Protein AF-A0A7Y4RCG3-F1 (afdb_monomer)

Solvent-accessible surface area (backbone atoms only — not comparable to full-atom values): 18606 Å² total; per-residue (Å²): 137,62,82,41,81,40,54,43,87,63,49,35,71,48,95,76,59,86,77,82,74,53,67,75,55,42,52,21,50,42,40,37,37,72,76,67,42,84,80,72,55,33,32,24,30,60,90,71,28,32,37,40,41,50,58,58,56,54,51,40,40,53,77,69,65,49,67,58,44,49,28,33,67,39,93,53,56,74,66,54,41,51,53,48,30,51,48,59,54,49,57,60,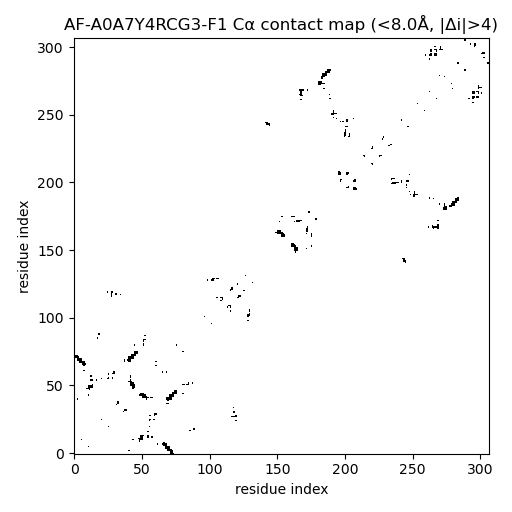68,73,56,78,83,56,61,69,63,48,27,54,51,54,52,52,41,49,76,72,69,48,67,55,57,40,76,57,43,49,76,70,55,46,50,67,50,56,66,55,73,76,80,74,72,71,85,74,74,78,67,58,86,64,74,88,76,48,82,74,45,72,49,76,61,87,95,42,73,48,63,40,62,50,72,52,36,68,71,44,47,51,64,62,44,70,85,57,87,34,68,66,47,78,48,55,70,69,80,51,70,72,63,72,53,86,48,42,44,34,42,64,70,64,64,40,90,68,61,86,80,67,60,55,99,80,73,73,54,96,49,81,64,31,59,50,36,74,74,71,44,86,66,64,61,86,60,95,70,76,53,51,87,58,51,84,57,82,51,53,71,60,51,74,68,58,47,50,54,47,46,39,29,35,38,32,43,49,45,69,54,45,44,90,94,53,54,73,48,79,44,70,59,79,85,55,60,79,71,43,61,66,33,30,52,75,25,71,43,84,84,85,80,88,131

pLDDT: mean 84.54, std 15.68, range [37.09, 98.31]

Secondary structure (DSSP, 8-state):
--EEEEEGGG-B--TT-SS---HHHHHHHHHHHHHH---SPEEEETTT-BEEE-HHHHHHHHHTT-SEEEEEEE---HHHHHHHHHHHHHHHHT----HHHHHHHHHHHHHTT--GGGGT--HHHHHHHTTPPP------PPPPSS-S--TT-EEEETTEEEE-S-TT-HHHHHHHHTTPPEEEEEE---S---PPP-SHHHHHTT-SSS-GGG--TT---SSHHHHHHHHH-SPPPS-SSPPGGGSPPGGGG--HHHHHHHHHHHHHHHHHHEEEEEEEEE---GGGGGGHHHHHHHTT-------

Mean predicted aligned error: 16.4 Å

Structure (mmCIF, N/CA/C/O backbone):
data_AF-A0A7Y4RCG3-F1
#
_entry.id   AF-A0A7Y4RCG3-F1
#
loop_
_atom_site.group_PDB
_atom_site.id
_atom_site.type_symbol
_atom_site.label_atom_id
_atom_site.label_alt_id
_atom_site.label_comp_id
_atom_site.label_asym_id
_atom_site.label_entity_id
_atom_site.label_seq_id
_atom_site.pdbx_PDB_ins_code
_atom_site.Cartn_x
_atom_site.Cartn_y
_atom_site.Cartn_z
_atom_site.occupancy
_atom_site.B_iso_or_equiv
_atom_site.auth_seq_id
_atom_site.auth_comp_id
_atom_site.auth_asym_id
_atom_site.auth_atom_id
_atom_site.pdbx_PDB_model_num
ATOM 1 N N . MET A 1 1 ? -29.171 -8.408 29.610 1.00 76.38 1 MET A N 1
ATOM 2 C CA . MET A 1 1 ? -28.439 -7.152 29.351 1.00 76.38 1 MET A CA 1
ATOM 3 C C . MET A 1 1 ? -28.989 -6.593 28.057 1.00 76.38 1 MET A C 1
ATOM 5 O O . MET A 1 1 ? -29.094 -7.365 27.114 1.00 76.38 1 MET A O 1
ATOM 9 N N . ASN A 1 2 ? -29.393 -5.324 28.036 1.00 90.19 2 ASN A N 1
ATOM 10 C CA . ASN A 1 2 ? -29.944 -4.688 26.839 1.00 90.19 2 ASN A CA 1
ATOM 11 C C . ASN A 1 2 ? -28.960 -3.623 26.361 1.00 90.19 2 ASN A C 1
ATOM 13 O O . ASN A 1 2 ? -28.396 -2.908 27.190 1.00 90.19 2 ASN A O 1
ATOM 17 N N . VAL A 1 3 ? -28.770 -3.535 25.048 1.00 96.56 3 VAL A N 1
ATOM 18 C CA . VAL A 1 3 ? -28.032 -2.431 24.435 1.00 96.56 3 VAL A CA 1
ATOM 19 C C . VAL A 1 3 ? -28.932 -1.201 24.437 1.00 96.56 3 VAL A C 1
ATOM 21 O O . VAL A 1 3 ? -30.113 -1.301 24.098 1.00 96.56 3 VAL A O 1
ATOM 24 N N . ARG A 1 4 ? -28.386 -0.052 24.832 1.00 95.62 4 ARG A N 1
ATOM 25 C CA . ARG A 1 4 ? -29.042 1.247 24.676 1.00 95.62 4 ARG A CA 1
ATOM 26 C C . ARG A 1 4 ? -28.067 2.260 24.102 1.00 95.62 4 ARG A C 1
ATOM 28 O O . ARG A 1 4 ? -26.881 2.210 24.412 1.00 95.62 4 ARG A O 1
ATOM 35 N N . THR A 1 5 ? -28.592 3.225 23.369 1.00 97.31 5 THR A N 1
ATOM 36 C CA . THR A 1 5 ? -27.838 4.408 22.960 1.00 97.31 5 THR A CA 1
ATOM 37 C C . THR A 1 5 ? -27.754 5.391 24.137 1.00 97.31 5 THR A C 1
ATOM 39 O O . THR A 1 5 ? -28.715 5.571 24.895 1.00 97.31 5 THR A O 1
ATOM 42 N N . ALA A 1 6 ? -26.580 5.978 24.346 1.00 96.75 6 ALA A N 1
ATOM 43 C CA . ALA A 1 6 ? -26.280 6.936 25.405 1.00 96.75 6 ALA A CA 1
ATOM 44 C C . ALA A 1 6 ? -25.570 8.161 24.825 1.00 96.75 6 ALA A C 1
ATOM 46 O O . ALA A 1 6 ? -24.853 8.049 23.832 1.00 96.75 6 ALA A O 1
ATOM 47 N N . LYS A 1 7 ? -25.714 9.323 25.473 1.00 97.81 7 LYS A N 1
ATOM 48 C CA . LYS A 1 7 ? -24.896 10.490 25.126 1.00 97.81 7 LYS A CA 1
ATOM 49 C C . LYS A 1 7 ? -23.453 10.214 25.515 1.00 97.81 7 LYS A C 1
ATOM 51 O O . LYS A 1 7 ? -23.186 9.789 26.638 1.00 97.81 7 LYS A O 1
ATOM 56 N N . ILE A 1 8 ? -22.513 10.503 24.623 1.00 96.56 8 ILE A N 1
ATOM 57 C CA . ILE A 1 8 ? -21.098 10.184 24.854 1.00 96.56 8 ILE A CA 1
ATOM 58 C C . ILE A 1 8 ? -20.504 10.930 26.066 1.00 96.56 8 ILE A C 1
ATOM 60 O O . ILE A 1 8 ? -19.546 10.461 26.687 1.00 96.56 8 ILE A O 1
ATOM 64 N N . ASP A 1 9 ? -21.081 12.084 26.411 1.00 95.88 9 ASP A N 1
ATOM 65 C CA . ASP A 1 9 ? -20.674 12.924 27.542 1.00 95.88 9 ASP A CA 1
ATOM 66 C C . ASP A 1 9 ? -21.039 12.307 28.900 1.00 95.88 9 ASP A C 1
ATOM 68 O O . ASP A 1 9 ? -20.402 12.609 29.908 1.00 95.88 9 ASP A O 1
ATOM 72 N N . GLU A 1 10 ? -22.023 11.403 28.930 1.00 95.81 10 GLU A N 1
ATOM 73 C CA . GLU A 1 10 ? -22.427 10.652 30.127 1.00 95.81 10 GLU A CA 1
ATOM 74 C C . GLU A 1 10 ? -21.506 9.451 30.394 1.00 95.81 10 GLU A C 1
ATOM 76 O O . GLU A 1 10 ? -21.578 8.831 31.454 1.00 95.81 10 GLU A O 1
ATOM 81 N N . ILE A 1 11 ? -20.644 9.100 29.434 1.00 97.69 11 ILE A N 1
ATOM 82 C CA . ILE A 1 11 ? -19.777 7.925 29.508 1.00 97.69 11 ILE A CA 1
ATOM 83 C C . ILE A 1 11 ? -18.361 8.359 29.868 1.00 97.69 11 ILE A C 1
ATOM 85 O O . ILE A 1 11 ? -17.782 9.241 29.241 1.00 97.69 11 ILE A O 1
ATOM 89 N N . HIS A 1 12 ? -17.746 7.743 30.869 1.00 95.38 12 HIS A N 1
ATOM 90 C CA . HIS A 1 12 ? -16.441 8.170 31.373 1.00 95.38 12 HIS A CA 1
ATOM 91 C C . HIS A 1 12 ? -15.391 7.082 31.164 1.00 95.38 12 HIS A C 1
ATOM 93 O O . HIS A 1 12 ? -15.610 5.924 31.505 1.00 95.38 12 HIS A O 1
ATOM 99 N N . ALA A 1 13 ? -14.230 7.443 30.615 1.00 92.69 13 ALA A N 1
ATOM 100 C CA . ALA A 1 13 ? -13.106 6.512 30.538 1.00 92.69 13 ALA A CA 1
ATOM 101 C C . ALA A 1 13 ? -12.674 6.100 31.956 1.00 92.69 13 ALA A C 1
ATOM 103 O O . ALA A 1 13 ? -12.764 6.908 32.884 1.00 92.69 13 ALA A O 1
ATOM 104 N N . ASP A 1 14 ? -12.184 4.871 32.136 1.00 88.62 14 ASP A N 1
ATOM 105 C CA . ASP A 1 14 ? -11.561 4.504 33.411 1.00 88.62 14 ASP A CA 1
ATOM 106 C C . ASP A 1 14 ? -10.222 5.258 33.538 1.00 88.62 14 ASP A C 1
ATOM 108 O O . ASP A 1 14 ? -9.294 4.970 32.774 1.00 88.62 14 ASP A O 1
ATOM 112 N N . PRO A 1 15 ? -10.069 6.190 34.507 1.00 85.44 15 PRO A N 1
ATOM 113 C CA . PRO A 1 15 ? -8.851 6.998 34.664 1.00 85.44 15 PRO A CA 1
ATOM 114 C C . PRO A 1 15 ? -7.608 6.164 34.995 1.00 85.44 15 PRO A C 1
ATOM 116 O O . PRO A 1 15 ? -6.487 6.663 35.015 1.00 85.44 15 PRO A O 1
ATOM 119 N N . THR A 1 16 ? -7.805 4.889 35.297 1.00 85.88 16 THR A N 1
ATOM 120 C CA . THR A 1 16 ? -6.773 3.958 35.735 1.00 85.88 16 THR A CA 1
ATOM 121 C C . THR A 1 16 ? -6.892 2.628 34.983 1.00 85.88 16 THR A C 1
ATOM 123 O O . THR A 1 16 ? -6.502 1.580 35.500 1.00 85.88 16 THR A O 1
ATOM 126 N N . ASN A 1 17 ? -7.424 2.680 33.754 1.00 87.44 17 ASN A N 1
ATOM 127 C CA . ASN A 1 17 ? -7.458 1.560 32.823 1.00 87.44 17 ASN A CA 1
ATOM 128 C C . ASN A 1 17 ? -6.052 0.956 32.673 1.00 87.44 17 ASN A C 1
ATOM 130 O O . ASN A 1 17 ? -5.097 1.646 32.310 1.00 87.44 17 ASN A O 1
ATOM 134 N N . ALA A 1 18 ? -5.929 -0.342 32.944 1.00 86.31 18 ALA A N 1
ATOM 135 C CA . ALA A 1 18 ? -4.649 -1.038 32.858 1.00 86.31 18 ALA A CA 1
ATOM 136 C C . ALA A 1 18 ? -4.175 -1.210 31.403 1.00 86.31 18 ALA A C 1
ATOM 138 O O . ALA A 1 18 ? -2.970 -1.256 31.152 1.00 86.31 18 ALA A O 1
ATOM 139 N N . ARG A 1 19 ? -5.106 -1.283 30.439 1.00 90.25 19 ARG A N 1
ATOM 140 C CA . ARG A 1 19 ? -4.790 -1.478 29.019 1.00 90.25 19 ARG A CA 1
ATOM 141 C C . ARG A 1 19 ? -4.562 -0.139 28.327 1.00 90.25 19 ARG A C 1
ATOM 143 O O . ARG A 1 19 ? -5.448 0.708 28.288 1.00 90.25 19 ARG A O 1
ATOM 150 N N . ARG A 1 20 ? -3.372 0.045 27.759 1.00 90.38 20 ARG A N 1
ATOM 151 C CA . ARG A 1 20 ? -3.032 1.232 26.963 1.00 90.38 20 ARG A CA 1
ATOM 152 C C . ARG A 1 20 ? -3.373 0.997 25.495 1.00 90.38 20 ARG A C 1
ATOM 154 O O . ARG A 1 20 ? -3.133 -0.091 24.978 1.00 90.38 20 ARG A O 1
ATOM 161 N N . HIS A 1 21 ? -3.881 2.030 24.836 1.00 90.12 21 HIS A N 1
ATOM 162 C CA . HIS A 1 21 ? -4.228 2.014 23.419 1.00 90.12 21 HIS A CA 1
ATOM 163 C C . HIS A 1 21 ? -3.277 2.961 22.679 1.00 90.12 21 HIS A C 1
ATOM 165 O O . HIS A 1 21 ? -3.383 4.175 22.806 1.00 90.12 21 HIS A O 1
ATOM 171 N N . GLY A 1 22 ? -2.274 2.404 21.994 1.00 91.75 22 GLY A N 1
ATOM 172 C CA . GLY A 1 22 ? -1.357 3.188 21.156 1.00 91.75 22 GLY A CA 1
ATOM 173 C C . GLY A 1 22 ? -1.978 3.539 19.801 1.00 91.75 22 GLY A C 1
ATOM 174 O O . GLY A 1 22 ? -2.999 2.962 19.430 1.00 91.75 22 GLY A O 1
ATOM 175 N N . GLU A 1 23 ? -1.327 4.420 19.037 1.00 91.44 23 GLU A N 1
ATOM 176 C CA . GLU A 1 23 ? -1.858 4.924 17.755 1.00 91.44 23 GLU A CA 1
ATOM 177 C C . GLU A 1 23 ? -2.215 3.797 16.769 1.00 91.44 23 GLU A C 1
ATOM 179 O O . GLU A 1 23 ? -3.347 3.767 16.306 1.00 91.44 23 GLU A O 1
ATOM 184 N N . LYS A 1 24 ? -1.359 2.773 16.573 1.00 88.94 24 LYS A N 1
ATOM 185 C CA . LYS A 1 24 ? -1.689 1.610 15.706 1.00 88.94 24 LYS A CA 1
ATOM 186 C C . LYS A 1 24 ? -3.029 0.960 16.085 1.00 88.94 24 LYS A C 1
ATOM 188 O O . LYS A 1 24 ? -3.803 0.569 15.216 1.00 88.94 24 LYS A O 1
ATOM 193 N N . ASN A 1 25 ? -3.313 0.831 17.384 1.00 91.94 25 ASN A N 1
ATOM 194 C CA . ASN A 1 25 ? -4.564 0.234 17.845 1.00 91.94 25 ASN A CA 1
ATOM 195 C C . ASN A 1 25 ? -5.761 1.173 17.644 1.00 91.94 25 ASN A C 1
ATOM 197 O O . ASN A 1 25 ? -6.814 0.712 17.213 1.00 91.94 25 ASN A O 1
ATOM 201 N N . LEU A 1 26 ? -5.608 2.463 17.944 1.00 94.25 26 LEU A N 1
ATOM 202 C CA . LEU A 1 26 ? -6.674 3.450 17.762 1.00 94.25 26 LEU A CA 1
ATOM 203 C C . LEU A 1 26 ? -7.019 3.643 16.280 1.00 94.25 26 LEU A C 1
ATOM 205 O O . LEU A 1 26 ? -8.200 3.693 15.945 1.00 94.25 26 LEU A O 1
ATOM 209 N N . ASP A 1 27 ? -6.021 3.647 15.397 1.00 92.25 27 ASP A N 1
ATOM 210 C CA . ASP A 1 27 ? -6.210 3.725 13.947 1.00 92.25 27 ASP A CA 1
ATOM 211 C C . ASP A 1 27 ? -6.979 2.514 13.409 1.00 92.25 27 ASP A C 1
ATOM 213 O O . ASP A 1 27 ? -7.923 2.671 12.634 1.00 92.25 27 ASP A O 1
ATOM 217 N N . ALA A 1 28 ? -6.634 1.301 13.855 1.00 91.19 28 ALA A N 1
ATOM 218 C CA . ALA A 1 28 ? -7.363 0.090 13.476 1.00 91.19 28 ALA A CA 1
ATOM 219 C C . ALA A 1 28 ? -8.832 0.138 13.938 1.00 91.19 28 ALA A C 1
ATOM 221 O O . ALA A 1 28 ? -9.742 -0.166 13.165 1.00 91.19 28 ALA A O 1
ATOM 222 N N . ILE A 1 29 ? -9.081 0.586 15.176 1.00 93.94 29 ILE A N 1
ATOM 223 C CA . ILE A 1 29 ? -10.442 0.768 15.702 1.00 93.94 29 ILE A CA 1
ATOM 224 C C . ILE A 1 29 ? -11.203 1.820 14.879 1.00 93.94 29 ILE A C 1
ATOM 226 O O . ILE A 1 29 ? -12.369 1.603 14.553 1.00 93.94 29 ILE A O 1
ATOM 230 N N . ALA A 1 30 ? -10.564 2.936 14.519 1.00 94.12 30 ALA A N 1
ATOM 231 C CA . ALA A 1 30 ? -11.170 3.998 13.716 1.00 94.12 30 ALA A CA 1
ATOM 232 C C . ALA A 1 30 ? -11.580 3.515 12.327 1.00 94.12 30 ALA A C 1
ATOM 234 O O . ALA A 1 30 ? -12.721 3.741 11.925 1.00 94.12 30 ALA A O 1
ATOM 235 N N . LYS A 1 31 ? -10.700 2.786 11.633 1.00 91.81 31 LYS A N 1
ATOM 236 C CA . LYS A 1 31 ? -11.023 2.187 10.332 1.00 91.81 31 LYS A CA 1
ATOM 237 C C . LYS A 1 31 ? -12.186 1.200 10.442 1.00 91.81 31 LYS A C 1
ATOM 239 O O . LYS A 1 31 ? -13.136 1.295 9.671 1.00 91.81 31 LYS A O 1
ATOM 244 N N . SER A 1 32 ? -12.167 0.312 11.438 1.00 91.88 32 SER A N 1
ATOM 245 C CA . SER A 1 32 ? -13.269 -0.632 11.659 1.00 91.88 32 SER A CA 1
ATOM 246 C C . SER A 1 32 ? -14.597 0.082 11.934 1.00 91.88 32 SER A C 1
ATOM 248 O O . SER A 1 32 ? -15.620 -0.314 11.377 1.00 91.88 32 SER A O 1
ATOM 250 N N . LEU A 1 33 ? -14.605 1.127 12.769 1.00 92.81 33 LEU A N 1
ATOM 251 C CA . LEU A 1 33 ? -15.809 1.916 13.056 1.00 92.81 33 LEU A CA 1
ATOM 252 C C . LEU A 1 33 ? -16.310 2.670 11.820 1.00 92.81 33 LEU A C 1
ATOM 254 O O . LEU A 1 33 ? -17.517 2.786 11.631 1.00 92.81 33 LEU A O 1
ATOM 258 N N . GLN A 1 34 ? -15.411 3.163 10.969 1.00 91.56 34 GLN A N 1
ATOM 259 C CA . GLN A 1 34 ? -15.778 3.842 9.729 1.00 91.56 34 GLN A CA 1
ATOM 260 C C . GLN A 1 34 ? -16.475 2.898 8.739 1.00 91.56 34 GLN A C 1
ATOM 262 O O . GLN A 1 34 ? -17.417 3.313 8.068 1.00 91.56 34 GLN A O 1
ATOM 267 N N . VAL A 1 35 ? -16.021 1.645 8.646 1.00 89.62 35 VAL A N 1
ATOM 268 C CA . VAL A 1 35 ? -16.570 0.662 7.700 1.00 89.62 35 VAL A CA 1
ATOM 269 C C . VAL A 1 35 ? -17.864 0.034 8.222 1.00 89.62 35 VAL A C 1
ATOM 271 O O . VAL A 1 35 ? -18.835 -0.078 7.477 1.00 89.62 35 VAL A O 1
ATOM 274 N N . TYR A 1 36 ? -17.893 -0.370 9.493 1.00 91.25 36 TYR A N 1
ATOM 275 C CA . TYR A 1 36 ? -18.969 -1.209 10.035 1.00 91.25 36 TYR A CA 1
ATOM 276 C C . TYR A 1 36 ? -19.869 -0.497 11.050 1.00 91.25 36 TYR A C 1
ATOM 278 O O . TYR A 1 36 ? -20.863 -1.067 11.500 1.00 91.25 36 TYR A O 1
ATOM 286 N N . GLY A 1 37 ? -19.540 0.739 11.429 1.00 93.12 37 GLY A N 1
ATOM 287 C CA . GLY A 1 37 ? -20.170 1.407 12.561 1.00 93.12 37 GLY A CA 1
ATOM 288 C C . GLY A 1 37 ? -19.806 0.754 13.897 1.00 93.12 37 GLY A C 1
ATOM 289 O O . GLY A 1 37 ? -18.927 -0.107 13.997 1.00 93.12 37 GLY A O 1
ATOM 290 N N . GLN A 1 38 ? -20.492 1.170 14.961 1.00 95.69 38 GLN A N 1
ATOM 291 C CA . GLN A 1 38 ? -20.317 0.581 16.284 1.00 95.69 38 GLN A CA 1
ATOM 292 C C . GLN A 1 38 ? -21.094 -0.741 16.396 1.00 95.69 38 GLN A C 1
ATOM 294 O O . GLN A 1 38 ? -22.256 -0.755 16.780 1.00 95.69 38 GLN A O 1
ATOM 299 N N . VAL A 1 39 ? -20.440 -1.866 16.096 1.00 94.88 39 VAL A N 1
ATOM 300 C CA . VAL A 1 39 ? -21.058 -3.203 16.226 1.00 94.88 39 VAL A CA 1
ATOM 301 C C . VAL A 1 39 ? -21.037 -3.707 17.673 1.00 94.88 39 VAL A C 1
ATOM 303 O O . VAL A 1 39 ? -21.994 -4.320 18.142 1.00 94.88 39 VAL A O 1
ATOM 306 N N . GLU A 1 40 ? -19.957 -3.432 18.408 1.00 95.00 40 GLU A N 1
ATOM 307 C CA . GLU A 1 40 ? -19.860 -3.781 19.825 1.00 95.00 40 GLU A CA 1
ATOM 308 C C . GLU A 1 40 ? -20.223 -2.583 20.724 1.00 95.00 40 GLU A C 1
ATOM 310 O O . GLU A 1 40 ? -19.601 -1.513 20.613 1.00 95.00 40 GLU A O 1
ATOM 315 N N . PRO A 1 41 ? -21.149 -2.743 21.688 1.00 97.19 41 PRO A N 1
ATOM 316 C CA . PRO A 1 41 ? -21.450 -1.708 22.671 1.00 97.19 41 PRO A CA 1
ATOM 317 C C . PRO A 1 41 ? -20.312 -1.558 23.691 1.00 97.19 41 PRO A C 1
ATOM 319 O O . PR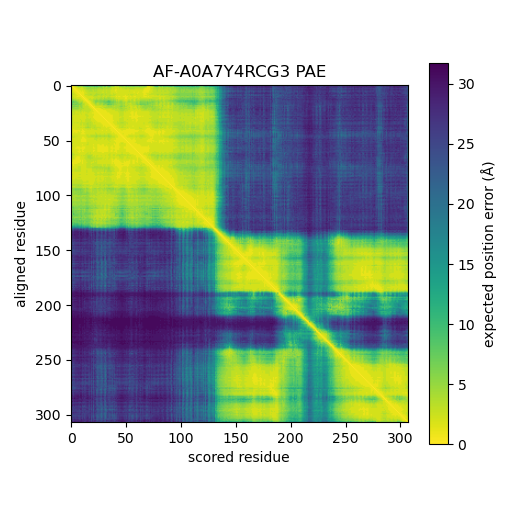O A 1 41 ? -19.541 -2.493 23.942 1.00 97.19 41 PRO A O 1
ATOM 322 N N . LEU A 1 42 ? -20.176 -0.375 24.287 1.00 98.00 42 LEU A N 1
ATOM 323 C CA . LEU A 1 42 ? -19.293 -0.173 25.438 1.00 98.00 42 LEU A CA 1
ATOM 324 C C . LEU A 1 42 ? -19.901 -0.863 26.662 1.00 98.00 42 LEU A C 1
ATOM 326 O O . LEU A 1 42 ? -21.103 -0.766 26.895 1.00 98.00 42 LEU A O 1
ATOM 330 N N . VAL A 1 43 ? -19.086 -1.528 27.476 1.00 97.75 43 VAL A N 1
ATOM 331 C CA . VAL A 1 43 ? -19.552 -2.077 28.758 1.00 97.75 43 VAL A CA 1
ATOM 332 C C . VAL A 1 43 ? -19.300 -1.026 29.823 1.00 97.75 43 VAL A C 1
ATOM 334 O O . VAL A 1 43 ? -18.147 -0.651 30.034 1.00 97.75 43 VAL A O 1
ATOM 337 N N . VAL A 1 44 ? -20.349 -0.547 30.489 1.00 97.75 44 VAL A N 1
ATOM 338 C CA . VAL A 1 44 ? -20.257 0.566 31.444 1.00 97.75 44 VAL A CA 1
ATOM 339 C C . VAL A 1 44 ? -20.876 0.210 32.791 1.00 97.75 44 VAL A C 1
ATOM 341 O O . VAL A 1 44 ? -21.827 -0.566 32.883 1.00 97.75 44 VAL A O 1
ATOM 344 N N . GLN A 1 45 ? -20.331 0.778 33.860 1.00 97.25 45 GLN A N 1
ATOM 345 C CA . GLN A 1 45 ? -20.894 0.663 35.200 1.00 97.25 45 GLN A CA 1
ATOM 346 C C . GLN A 1 45 ? -22.093 1.608 35.331 1.00 97.25 45 GLN A C 1
ATOM 348 O O . GLN A 1 45 ? -21.953 2.819 35.168 1.00 97.25 45 GLN A O 1
ATOM 353 N N . LYS A 1 46 ? -23.263 1.067 35.674 1.00 95.81 46 LYS A N 1
ATOM 354 C CA . LYS A 1 46 ? -24.535 1.805 35.718 1.00 95.81 46 LYS A CA 1
ATOM 355 C C . LYS A 1 46 ? -24.516 3.000 36.677 1.00 95.81 46 LYS A C 1
ATOM 357 O O . LYS A 1 46 ? -25.121 4.025 36.391 1.00 95.81 46 LYS A O 1
ATOM 362 N N . SER A 1 47 ? -23.843 2.869 37.819 1.00 95.56 47 SER A N 1
ATOM 363 C CA . SER A 1 47 ? -23.817 3.899 38.865 1.00 95.56 47 SER A CA 1
ATOM 364 C C . SER A 1 47 ? -22.989 5.133 38.501 1.00 95.56 47 SER A C 1
ATOM 366 O O . SER A 1 47 ? -23.252 6.209 39.032 1.00 95.56 47 SER A O 1
ATOM 368 N N . SER A 1 48 ? -21.986 4.985 37.632 1.00 94.75 48 SER A N 1
ATOM 369 C CA . SER A 1 48 ? -20.968 6.013 37.386 1.00 94.75 48 SER A CA 1
ATOM 370 C C . SER A 1 48 ? -20.786 6.380 35.914 1.00 94.75 48 SER A C 1
ATOM 372 O O . SER A 1 48 ? -20.065 7.327 35.627 1.00 94.75 48 SER A O 1
ATOM 374 N N . GLY A 1 49 ? -21.350 5.612 34.976 1.00 95.81 49 GLY A N 1
ATOM 375 C CA . GLY A 1 49 ? -21.067 5.754 33.544 1.00 95.81 49 GLY A CA 1
ATOM 376 C C . GLY A 1 49 ? -19.636 5.357 33.155 1.00 95.81 49 GLY A C 1
ATOM 377 O O . GLY A 1 49 ? -19.234 5.537 32.005 1.00 95.81 49 GLY A O 1
ATOM 378 N N . ARG A 1 50 ? -18.837 4.815 34.087 1.00 96.94 50 ARG A N 1
ATOM 379 C CA . ARG A 1 50 ? -17.438 4.447 33.834 1.00 96.94 50 ARG A CA 1
ATOM 380 C C . ARG A 1 50 ? -17.346 3.230 32.917 1.00 96.94 50 ARG A C 1
ATOM 382 O O . ARG A 1 50 ? -17.965 2.200 33.183 1.00 96.94 50 ARG A O 1
ATOM 389 N N . VAL A 1 51 ? -16.512 3.316 31.885 1.00 97.56 51 VAL A N 1
ATOM 390 C CA . VAL A 1 51 ? -16.232 2.216 30.961 1.00 97.56 51 VAL A CA 1
ATOM 391 C C . VAL A 1 51 ? -15.442 1.115 31.660 1.00 97.56 51 VAL A C 1
ATOM 393 O O . VAL A 1 51 ? -14.317 1.314 32.112 1.00 97.56 51 VAL A O 1
ATOM 396 N N . ILE A 1 52 ? -16.034 -0.072 31.688 1.00 96.88 52 ILE A N 1
ATOM 397 C CA . ILE A 1 52 ? -15.427 -1.330 32.120 1.00 96.88 52 ILE A CA 1
ATOM 398 C C . ILE A 1 52 ? -14.686 -1.981 30.943 1.00 96.88 52 ILE A C 1
ATOM 400 O O . ILE A 1 52 ? -13.566 -2.467 31.104 1.00 96.88 52 ILE A O 1
ATOM 404 N N . GLY A 1 53 ? -15.295 -1.966 29.751 1.00 96.12 53 GLY A N 1
ATOM 405 C CA . GLY A 1 53 ? -14.747 -2.543 28.523 1.00 96.12 53 GLY A CA 1
ATOM 406 C C . GLY A 1 53 ? -15.057 -1.674 27.305 1.00 96.12 53 GLY A C 1
ATOM 407 O O . GLY A 1 53 ? -16.175 -1.184 27.157 1.00 96.12 53 GLY A O 1
ATOM 408 N N . GLY A 1 54 ? -14.063 -1.484 26.434 1.00 95.75 54 GLY A N 1
ATOM 409 C CA . GLY A 1 54 ? -14.184 -0.631 25.244 1.00 95.75 54 GLY A CA 1
ATOM 410 C C . GLY A 1 54 ? -13.574 0.771 25.376 1.00 95.75 54 GLY A C 1
ATOM 411 O O . GLY A 1 54 ? -13.967 1.661 24.630 1.00 95.75 54 GLY A O 1
ATOM 412 N N . ASN A 1 55 ? -12.608 0.995 26.279 1.00 96.12 55 ASN A N 1
ATOM 413 C CA . ASN A 1 55 ? -11.965 2.312 26.448 1.00 96.12 55 ASN A CA 1
ATOM 414 C C . ASN A 1 55 ? -11.374 2.866 25.130 1.00 96.12 55 ASN A C 1
ATOM 416 O O . ASN A 1 55 ? -11.633 4.020 24.802 1.00 96.12 55 ASN A O 1
ATOM 420 N N . GLY A 1 56 ? -10.679 2.047 24.330 1.00 95.62 56 GLY A N 1
ATOM 421 C CA . GLY A 1 56 ? -10.191 2.464 23.005 1.00 95.62 56 GLY A CA 1
ATOM 422 C C . GLY A 1 56 ? -11.309 2.834 22.016 1.00 95.62 56 GLY A C 1
ATOM 423 O O . GLY A 1 56 ? -11.176 3.805 21.278 1.00 95.62 56 GLY A O 1
ATOM 424 N N . ARG A 1 57 ? -12.453 2.130 22.041 1.00 96.62 57 ARG A N 1
ATOM 425 C CA . ARG A 1 57 ? -13.633 2.482 21.224 1.00 96.62 57 ARG A CA 1
ATOM 426 C C . ARG A 1 57 ? -14.222 3.828 21.642 1.00 96.62 57 ARG A C 1
ATOM 428 O O . ARG A 1 57 ? -14.490 4.654 20.777 1.00 96.62 57 ARG A O 1
ATOM 435 N N . LEU A 1 58 ? -14.372 4.076 22.948 1.00 97.25 58 LEU A N 1
ATOM 436 C CA . LEU A 1 58 ? -14.820 5.379 23.455 1.00 97.25 58 LEU A CA 1
ATOM 437 C C . LEU A 1 58 ? -13.884 6.506 22.999 1.00 97.25 58 LEU A C 1
ATOM 439 O O . LEU A 1 58 ? -14.351 7.565 22.589 1.00 97.25 58 LEU A O 1
ATOM 443 N N . GLU A 1 59 ? -12.572 6.286 23.079 1.00 96.38 59 GLU A N 1
ATOM 444 C CA . GLU A 1 59 ? -11.579 7.270 22.655 1.00 96.38 59 GLU A CA 1
ATOM 445 C C . GLU A 1 59 ? -11.713 7.613 21.169 1.00 96.38 59 GLU A C 1
ATOM 447 O O . GLU A 1 59 ? -11.778 8.791 20.821 1.00 96.38 59 GLU A O 1
ATOM 452 N N . VAL A 1 60 ? -11.826 6.608 20.301 1.00 97.12 60 VAL A N 1
ATOM 453 C CA . VAL A 1 60 ? -12.002 6.828 18.861 1.00 97.12 60 VAL A CA 1
ATOM 454 C C . VAL A 1 60 ? -13.329 7.517 18.542 1.00 97.12 60 VAL A C 1
ATOM 456 O O . VAL A 1 60 ? -13.334 8.472 17.770 1.00 97.12 60 VAL A O 1
ATOM 459 N N . LEU A 1 61 ? -14.438 7.106 19.169 1.00 97.38 61 LEU A N 1
ATOM 460 C CA . LEU A 1 61 ? -15.743 7.760 18.995 1.00 97.38 61 LEU A CA 1
ATOM 461 C C . LEU A 1 61 ? -15.682 9.247 19.377 1.00 97.38 61 LEU A C 1
ATOM 463 O O . LEU A 1 61 ? -16.212 10.094 18.658 1.00 97.38 61 LEU A O 1
ATOM 467 N N . ARG A 1 62 ? -14.972 9.582 20.462 1.00 95.75 62 ARG A N 1
ATOM 468 C CA . ARG A 1 62 ? -14.739 10.974 20.875 1.00 95.75 62 ARG A CA 1
ATOM 469 C C . ARG A 1 62 ? -13.868 11.743 19.894 1.00 95.75 62 ARG A C 1
ATOM 471 O O . ARG A 1 62 ? -14.234 12.852 19.517 1.00 95.75 62 ARG A O 1
ATOM 478 N N . ARG A 1 63 ? -12.735 11.169 19.472 1.00 95.19 63 ARG A N 1
ATOM 479 C CA . ARG A 1 63 ? -11.846 11.778 18.465 1.00 95.19 63 ARG A CA 1
ATOM 480 C C . ARG A 1 63 ? -12.597 12.030 17.150 1.00 95.19 63 ARG A C 1
ATOM 482 O O . ARG A 1 63 ? -12.357 13.041 16.501 1.00 95.19 63 ARG A O 1
ATOM 489 N N . GLY A 1 64 ? -13.531 11.145 16.799 1.00 93.94 64 GLY A N 1
ATOM 490 C CA . GLY A 1 64 ? -14.405 11.255 15.629 1.00 93.94 64 GLY A CA 1
ATOM 491 C C . GLY A 1 64 ? -15.609 12.191 15.789 1.00 93.94 64 GLY A C 1
ATOM 492 O O . GLY A 1 64 ? -16.363 12.352 14.834 1.00 93.94 64 GLY A O 1
ATOM 493 N N . GLY A 1 65 ? -15.812 12.809 16.958 1.00 95.38 65 GLY A N 1
ATOM 494 C CA . GLY A 1 65 ? -16.901 13.764 17.190 1.00 95.38 65 GLY A CA 1
ATOM 495 C C . GLY A 1 65 ? -18.298 13.145 17.316 1.00 95.38 65 GLY A C 1
ATOM 496 O O . GLY A 1 65 ? -19.288 13.845 17.105 1.00 95.38 65 GLY A O 1
ATOM 497 N N . ALA A 1 66 ? -18.406 11.854 17.646 1.00 96.38 66 ALA A N 1
ATOM 498 C CA . ALA A 1 66 ? -19.699 11.209 17.869 1.00 96.38 66 ALA A CA 1
ATOM 499 C C . ALA A 1 66 ? -20.414 11.828 19.083 1.00 96.38 66 ALA A C 1
ATOM 501 O O . ALA A 1 66 ? -19.802 11.996 20.133 1.00 96.38 66 ALA A O 1
ATOM 502 N N . SER A 1 67 ? -21.707 12.142 18.963 1.00 96.94 67 SER A N 1
ATOM 503 C CA . SER A 1 67 ? -22.522 12.660 20.077 1.00 96.94 67 SER A CA 1
ATOM 504 C C . SER A 1 67 ? -23.124 11.557 20.949 1.00 96.94 67 SER A C 1
ATOM 506 O O . SER A 1 67 ? -23.451 11.782 22.116 1.00 96.94 67 SER A O 1
ATOM 508 N N . GLU A 1 68 ? -23.283 10.364 20.381 1.00 97.56 68 GLU A N 1
ATOM 509 C CA . GLU A 1 68 ? -23.930 9.214 21.004 1.00 97.56 68 GLU A CA 1
ATOM 510 C C . GLU A 1 68 ? -23.120 7.938 20.759 1.00 97.56 68 GLU A C 1
ATOM 512 O O . GLU A 1 68 ? -22.350 7.850 19.800 1.00 97.56 68 GLU A O 1
ATOM 517 N N . CYS A 1 69 ? -23.281 6.956 21.644 1.00 97.81 69 CYS A N 1
ATOM 518 C CA . CYS A 1 69 ? -22.684 5.633 21.515 1.00 97.81 69 CYS A CA 1
ATOM 519 C C . CYS A 1 69 ? -23.582 4.553 22.123 1.00 97.81 69 CYS A C 1
ATOM 521 O O . CYS A 1 69 ? -24.373 4.812 23.033 1.00 97.81 69 CYS A O 1
ATOM 523 N N . ASP A 1 70 ? -23.434 3.324 21.642 1.00 98.19 70 ASP A N 1
ATOM 524 C CA . ASP A 1 70 ? -24.156 2.177 22.179 1.00 98.19 70 ASP A CA 1
ATOM 525 C C . ASP A 1 70 ? -23.435 1.592 23.391 1.00 98.19 70 ASP A C 1
ATOM 527 O O . ASP A 1 70 ? -22.215 1.388 23.386 1.00 98.19 70 ASP A O 1
ATOM 531 N N . VAL A 1 71 ? -24.197 1.308 24.446 1.00 98.31 71 VAL A N 1
ATOM 532 C CA . VAL A 1 71 ? -23.683 0.819 25.726 1.00 98.31 71 VAL A CA 1
ATOM 533 C C . VAL A 1 71 ? -24.512 -0.339 26.274 1.00 98.31 71 VAL A C 1
ATOM 535 O O . VAL A 1 71 ? -25.714 -0.457 26.031 1.00 98.31 71 VAL A O 1
ATOM 538 N N . VAL A 1 72 ? -23.857 -1.181 27.068 1.00 98.12 72 VAL A N 1
ATOM 539 C CA . VAL A 1 72 ? -24.473 -2.146 27.979 1.00 98.12 72 VAL A CA 1
ATOM 540 C C . VAL A 1 72 ? -24.107 -1.741 29.399 1.00 98.12 72 VAL A C 1
ATOM 542 O O . VAL A 1 72 ? -22.929 -1.661 29.747 1.00 98.12 72 VAL A O 1
ATOM 545 N N . GLU A 1 73 ? -25.121 -1.510 30.226 1.00 97.19 73 GLU A N 1
ATOM 546 C CA . GLU A 1 73 ? -24.941 -1.081 31.612 1.00 97.19 73 GLU A CA 1
ATOM 547 C C . GLU A 1 73 ? -24.997 -2.259 32.579 1.00 97.19 73 GLU A C 1
ATOM 549 O O . GLU A 1 73 ? -25.926 -3.072 32.539 1.00 97.19 73 GLU A O 1
ATOM 554 N N . LEU A 1 74 ? -24.023 -2.315 33.485 1.00 97.44 74 LEU A N 1
ATOM 555 C CA . LEU A 1 74 ? -23.931 -3.326 34.529 1.00 97.44 74 LEU A CA 1
ATOM 556 C C . LEU A 1 74 ? -24.051 -2.682 35.906 1.00 97.44 74 LEU A C 1
ATOM 558 O O . LEU A 1 74 ? -23.356 -1.713 36.215 1.00 97.44 74 LEU A O 1
ATOM 562 N N . ASP A 1 75 ? -24.928 -3.236 36.737 1.00 96.88 75 ASP A N 1
ATOM 563 C CA . ASP A 1 75 ? -25.062 -2.844 38.138 1.00 96.88 75 ASP A CA 1
ATOM 564 C C . ASP A 1 75 ? -24.020 -3.604 38.967 1.00 96.88 75 ASP A C 1
ATOM 566 O O . ASP A 1 75 ? -24.255 -4.724 39.417 1.00 96.88 75 ASP A O 1
ATOM 570 N N . LEU A 1 76 ? -22.818 -3.031 39.036 1.00 96.56 76 LEU A N 1
ATOM 571 C CA . LEU A 1 76 ? -21.649 -3.595 39.705 1.00 96.56 76 LEU A CA 1
ATOM 572 C C . LEU A 1 76 ? -21.054 -2.557 40.650 1.00 96.56 76 LEU A C 1
ATOM 574 O O . LEU A 1 76 ? -21.000 -1.366 40.324 1.00 96.56 76 LEU A O 1
ATOM 578 N N . ASP A 1 77 ? -20.538 -3.016 41.785 1.00 96.94 77 ASP A N 1
ATOM 579 C CA . ASP A 1 77 ? -19.685 -2.176 42.621 1.00 96.94 77 ASP A CA 1
ATOM 580 C C . ASP A 1 77 ? -18.328 -1.902 41.939 1.00 96.94 77 ASP A C 1
ATOM 582 O O . ASP A 1 77 ? -17.984 -2.476 40.899 1.00 96.94 77 ASP A O 1
ATOM 586 N N . ASP A 1 78 ? -17.541 -0.993 42.514 1.00 94.69 78 ASP A N 1
ATOM 587 C CA . ASP A 1 78 ? -16.248 -0.603 41.946 1.00 94.69 78 ASP A CA 1
ATOM 588 C C . ASP A 1 78 ? -15.248 -1.757 41.862 1.00 94.69 78 ASP A C 1
ATOM 590 O O . ASP A 1 78 ? -14.462 -1.820 40.917 1.00 94.69 78 ASP A O 1
ATOM 594 N N . THR A 1 79 ? -15.292 -2.690 42.813 1.00 95.50 79 THR A N 1
ATOM 595 C CA . THR A 1 79 ? -14.390 -3.846 42.848 1.00 95.50 79 THR A CA 1
ATOM 596 C C . THR A 1 79 ? -14.740 -4.821 41.731 1.00 95.50 79 THR A C 1
ATOM 598 O O . THR A 1 79 ? -13.863 -5.269 40.993 1.00 95.50 79 THR A O 1
ATOM 601 N N . GLN A 1 80 ? -16.026 -5.112 41.563 1.00 96.88 80 GLN A N 1
ATOM 602 C CA . GLN A 1 80 ? -16.548 -5.977 40.514 1.00 96.88 80 GLN A CA 1
ATOM 603 C C . GLN A 1 80 ? -16.305 -5.386 39.124 1.00 96.88 80 GLN A C 1
ATOM 605 O O . GLN A 1 80 ? -15.835 -6.095 38.234 1.00 96.88 80 GLN A O 1
ATOM 610 N N . ALA A 1 81 ? -16.559 -4.086 38.940 1.00 95.81 81 ALA A N 1
ATOM 611 C CA . ALA A 1 81 ? -16.267 -3.380 37.694 1.00 95.81 81 ALA A CA 1
ATOM 612 C C . ALA A 1 81 ? -14.774 -3.477 37.338 1.00 95.81 81 ALA A C 1
ATOM 614 O O . ALA A 1 81 ? -14.414 -3.757 36.192 1.00 95.81 81 ALA A O 1
ATOM 615 N N . ARG A 1 82 ? -13.894 -3.323 38.334 1.00 94.25 82 ARG A N 1
ATOM 616 C CA . ARG A 1 82 ? -12.445 -3.448 38.154 1.00 94.25 82 ARG A CA 1
ATOM 617 C C . ARG A 1 82 ? -12.009 -4.857 37.776 1.00 94.25 82 ARG A C 1
ATOM 619 O O . ARG A 1 82 ? -11.234 -5.029 36.837 1.00 94.25 82 ARG A O 1
ATOM 626 N N . ALA A 1 83 ? -12.515 -5.854 38.498 1.00 96.19 83 ALA A N 1
ATOM 627 C CA . ALA A 1 83 ? -12.226 -7.257 38.240 1.00 96.19 83 ALA A CA 1
ATOM 628 C C . ALA A 1 83 ? -12.680 -7.660 36.831 1.00 96.19 83 ALA A C 1
ATOM 630 O O . ALA A 1 83 ? -11.925 -8.302 36.102 1.00 96.19 83 ALA A O 1
ATOM 631 N N . LEU A 1 84 ? -13.873 -7.218 36.417 1.00 96.12 84 LEU A N 1
ATOM 632 C CA . LEU A 1 84 ? -14.398 -7.486 35.084 1.00 96.12 84 LEU A CA 1
ATOM 633 C C . LEU A 1 84 ? -13.552 -6.821 33.992 1.00 96.12 84 LEU A C 1
ATOM 635 O O . LEU A 1 84 ? -13.248 -7.467 32.994 1.00 96.12 84 LEU A O 1
ATOM 639 N N . SER A 1 85 ? -13.117 -5.572 34.187 1.00 95.25 85 SER A N 1
ATOM 640 C CA . SER A 1 85 ? -12.245 -4.891 33.219 1.00 95.25 85 SER A CA 1
ATOM 641 C C . SER A 1 85 ? -10.942 -5.665 32.974 1.00 95.25 85 SER A C 1
ATOM 643 O O . SER A 1 85 ? -10.535 -5.875 31.829 1.00 95.25 85 SER A O 1
ATOM 645 N N . LEU A 1 86 ? -10.314 -6.165 34.044 1.00 95.38 86 LEU A N 1
ATOM 646 C CA . LEU A 1 86 ? -9.113 -6.997 33.940 1.00 95.38 86 LEU A CA 1
ATOM 647 C C . LEU A 1 86 ? -9.404 -8.347 33.275 1.00 95.38 86 LEU A C 1
ATOM 649 O O . LEU A 1 86 ? -8.631 -8.781 32.423 1.00 95.38 86 LEU A O 1
ATOM 653 N N . ALA A 1 87 ? -10.519 -8.992 33.626 1.00 95.88 87 ALA A N 1
ATOM 654 C CA . ALA A 1 87 ? -10.906 -10.277 33.055 1.00 95.88 87 ALA A CA 1
ATOM 655 C C . ALA A 1 87 ? -11.159 -10.186 31.542 1.00 95.88 87 ALA A C 1
ATOM 657 O O . ALA A 1 87 ? -10.661 -11.026 30.794 1.00 95.88 87 ALA A O 1
ATOM 658 N N . LEU A 1 88 ? -11.867 -9.153 31.072 1.00 93.94 88 LEU A N 1
ATOM 659 C CA . LEU A 1 88 ? -12.120 -8.939 29.641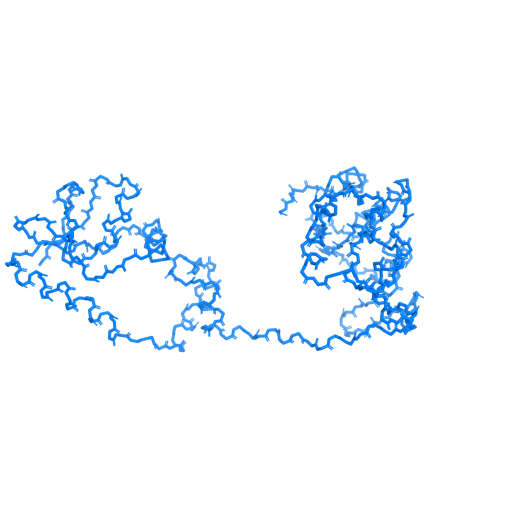 1.00 93.94 88 LEU A CA 1
ATOM 660 C C . LEU A 1 88 ? -10.815 -8.746 28.861 1.00 93.94 88 LEU A C 1
ATOM 662 O O . LEU A 1 88 ? -10.632 -9.341 27.806 1.00 93.94 88 LEU A O 1
ATOM 666 N N . ASN A 1 89 ? -9.871 -7.976 29.406 1.00 92.88 89 ASN A N 1
ATOM 667 C CA . ASN A 1 89 ? -8.568 -7.806 28.766 1.00 92.88 89 ASN A CA 1
ATOM 668 C C . ASN A 1 89 ? -7.772 -9.113 28.741 1.00 92.88 89 ASN A C 1
ATOM 670 O O . ASN A 1 89 ? -7.270 -9.503 27.688 1.00 92.88 89 ASN A O 1
ATOM 674 N N . ARG A 1 90 ? -7.700 -9.809 29.882 1.00 94.94 90 ARG A N 1
ATOM 675 C CA . ARG A 1 90 ? -6.894 -11.022 30.012 1.00 94.94 90 ARG A CA 1
ATOM 676 C C . ARG A 1 90 ? -7.429 -12.170 29.166 1.00 94.94 90 ARG A C 1
ATOM 678 O O . ARG A 1 90 ? -6.645 -12.908 28.590 1.00 94.94 90 ARG A O 1
ATOM 685 N N . THR A 1 91 ? -8.745 -12.332 29.089 1.00 94.62 91 THR A N 1
ATOM 686 C CA . THR A 1 91 ? -9.355 -13.395 28.279 1.00 94.62 91 THR A CA 1
ATOM 687 C C . THR A 1 91 ? -9.093 -13.200 26.788 1.00 94.62 91 THR A C 1
ATOM 689 O O . THR A 1 91 ? -8.784 -14.182 26.124 1.00 94.62 91 THR A O 1
ATOM 692 N N . SER A 1 92 ? -9.095 -11.961 26.274 1.00 90.56 92 SER A N 1
ATOM 693 C CA . SER A 1 92 ? -8.640 -11.694 24.899 1.00 90.56 92 SER A CA 1
ATOM 694 C C . SER A 1 92 ? -7.149 -11.977 24.692 1.00 90.56 92 SER A C 1
ATOM 696 O O . SER A 1 92 ? -6.776 -12.460 23.635 1.00 90.56 92 SER A O 1
ATOM 698 N N . GLU A 1 93 ? -6.290 -11.671 25.670 1.00 92.44 93 GLU A N 1
ATOM 699 C CA . GLU A 1 93 ? -4.837 -11.921 25.576 1.00 92.44 93 GLU A CA 1
ATOM 700 C C . GLU A 1 93 ? -4.457 -13.404 25.640 1.00 92.44 93 GLU A C 1
ATOM 702 O O . GLU A 1 93 ? -3.370 -13.774 25.214 1.00 92.44 93 GLU A O 1
ATOM 707 N N . LEU A 1 94 ? -5.307 -14.236 26.243 1.00 94.31 94 LEU A N 1
ATOM 708 C CA . LEU A 1 94 ? -5.097 -15.681 26.336 1.00 94.31 94 LEU A CA 1
ATOM 709 C C . LEU A 1 94 ? -5.489 -16.420 25.050 1.00 94.31 94 LEU A C 1
ATOM 711 O O . LEU A 1 94 ? -5.208 -17.610 24.943 1.00 94.31 94 LEU A O 1
ATOM 715 N N . ALA A 1 95 ? -6.177 -15.750 24.123 1.00 94.75 95 ALA A N 1
ATOM 716 C CA . ALA A 1 95 ? -6.518 -16.313 22.828 1.00 94.75 95 ALA A CA 1
ATOM 717 C C . ALA A 1 95 ? -5.324 -16.211 21.872 1.00 94.75 95 ALA A C 1
ATOM 719 O O . ALA A 1 95 ? -4.603 -15.214 21.864 1.00 94.75 95 ALA A O 1
ATOM 720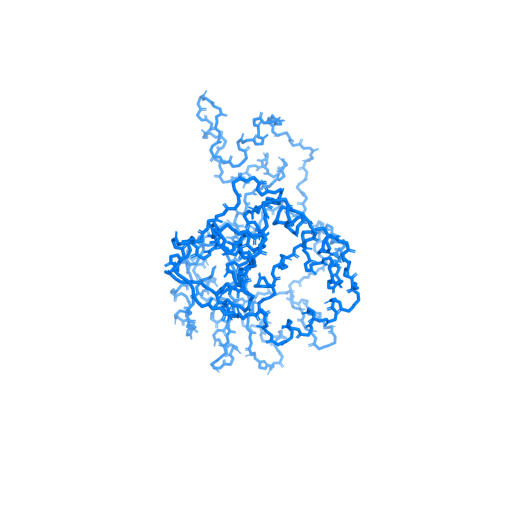 N N . GLU A 1 96 ? -5.160 -17.230 21.039 1.00 94.00 96 GLU A N 1
ATOM 721 C CA . GLU A 1 96 ? -4.142 -17.296 19.993 1.00 94.00 96 GLU A CA 1
ATOM 722 C C . GLU A 1 96 ? -4.830 -17.481 18.638 1.00 94.00 96 GLU A C 1
ATOM 724 O O . GLU A 1 96 ? -5.955 -17.988 18.564 1.00 94.00 96 GLU A O 1
ATOM 729 N N . TRP A 1 97 ? -4.166 -17.039 17.573 1.00 93.38 97 TRP A N 1
ATOM 730 C CA . TRP A 1 97 ? -4.620 -17.298 16.214 1.00 93.38 97 TRP A CA 1
ATOM 731 C C . TRP A 1 97 ? -4.232 -18.714 15.792 1.00 93.38 97 TRP A C 1
ATOM 733 O O . TRP A 1 97 ? -3.170 -19.216 16.148 1.00 93.38 97 TRP A O 1
ATOM 743 N N . ASP A 1 98 ? -5.103 -19.344 15.011 1.00 93.62 98 ASP A N 1
ATOM 744 C CA . ASP A 1 98 ? -4.706 -20.434 14.127 1.00 93.62 98 ASP A CA 1
ATOM 745 C C . ASP A 1 98 ? -4.168 -19.775 12.851 1.00 93.62 98 ASP A C 1
ATOM 747 O O . ASP A 1 98 ? -4.941 -19.192 12.084 1.00 93.62 98 ASP A O 1
ATOM 751 N N . ASP A 1 99 ? -2.843 -19.782 12.688 1.00 88.81 99 ASP A N 1
ATOM 752 C CA . ASP A 1 99 ? -2.161 -19.044 11.620 1.00 88.81 99 ASP A CA 1
ATOM 753 C C . ASP A 1 99 ? -2.587 -19.525 10.223 1.00 88.81 99 ASP A C 1
ATOM 755 O O . ASP A 1 99 ? -2.781 -18.695 9.333 1.00 88.81 99 ASP A O 1
ATOM 759 N N . ASP A 1 100 ? -2.839 -20.826 10.040 1.00 87.06 100 ASP A N 1
ATOM 760 C CA . ASP A 1 100 ? -3.289 -21.391 8.761 1.00 87.06 100 ASP A CA 1
ATOM 761 C C . ASP A 1 100 ? -4.712 -20.920 8.428 1.00 87.06 100 ASP A C 1
ATOM 763 O O . ASP A 1 100 ? -5.002 -20.458 7.314 1.00 87.06 100 ASP A O 1
ATOM 767 N N . ALA A 1 101 ? -5.619 -20.993 9.408 1.00 91.69 101 ALA A N 1
ATOM 768 C CA . ALA A 1 101 ? -6.990 -20.522 9.235 1.00 91.69 101 ALA A CA 1
ATOM 769 C C . ALA A 1 101 ? -7.040 -19.004 8.989 1.00 91.69 101 ALA A C 1
ATOM 771 O O . ALA A 1 101 ? -7.811 -18.532 8.145 1.00 91.69 101 ALA A O 1
ATOM 772 N N . LEU A 1 102 ? -6.201 -18.239 9.693 1.00 93.81 102 LEU A N 1
ATOM 773 C CA . LEU A 1 102 ? -6.092 -16.794 9.536 1.00 93.81 102 LEU A CA 1
ATOM 774 C C . LEU A 1 102 ? -5.545 -16.418 8.153 1.00 93.81 102 LEU A C 1
ATOM 776 O O . LEU A 1 102 ? -6.143 -15.583 7.469 1.00 93.81 102 LEU A O 1
ATOM 780 N N . ALA A 1 103 ? -4.463 -17.058 7.707 1.00 89.94 103 ALA A N 1
ATOM 781 C CA . ALA A 1 103 ? -3.877 -16.838 6.388 1.00 89.94 103 ALA A CA 1
ATOM 782 C C . ALA A 1 103 ? -4.880 -17.136 5.264 1.00 89.94 103 ALA A C 1
ATOM 784 O O . ALA A 1 103 ? -5.025 -16.349 4.321 1.00 89.94 103 ALA A O 1
ATOM 785 N N . SER A 1 104 ? -5.639 -18.231 5.392 1.00 90.12 104 SER A N 1
ATOM 786 C CA . SER A 1 104 ? -6.695 -18.582 4.441 1.00 90.12 104 SER A CA 1
ATOM 787 C C . SER A 1 104 ? -7.811 -17.531 4.406 1.00 90.12 104 SER A C 1
ATOM 789 O O . SER A 1 104 ? -8.276 -17.168 3.322 1.00 90.12 104 SER A O 1
ATOM 791 N N . ALA A 1 105 ? -8.244 -17.026 5.564 1.00 93.38 105 ALA A N 1
ATOM 792 C CA . ALA A 1 105 ? -9.287 -16.005 5.645 1.00 93.38 105 ALA A CA 1
ATOM 793 C C . ALA A 1 105 ? -8.830 -14.666 5.041 1.00 93.38 105 ALA A C 1
ATOM 795 O O . ALA A 1 105 ? -9.552 -14.066 4.243 1.00 93.38 105 ALA A O 1
ATOM 796 N N . LEU A 1 106 ? -7.613 -14.219 5.366 1.00 93.06 106 LEU A N 1
ATOM 797 C CA . LEU A 1 106 ? -7.039 -12.984 4.827 1.00 93.06 106 LEU A CA 1
ATOM 798 C C . LEU A 1 106 ? -6.809 -13.073 3.313 1.00 93.06 106 LEU A C 1
ATOM 800 O O . LEU A 1 106 ? -7.108 -12.119 2.594 1.00 93.06 106 LEU A O 1
ATOM 804 N N . SER A 1 107 ? -6.354 -14.224 2.811 1.00 89.25 107 SER A N 1
ATOM 805 C CA . SER A 1 107 ? -6.196 -14.472 1.371 1.00 89.25 107 SER A CA 1
ATOM 806 C C . SER A 1 107 ? -7.523 -14.358 0.623 1.00 89.25 107 SER A C 1
ATOM 808 O O . SER A 1 107 ? -7.593 -13.700 -0.413 1.00 89.25 107 SER A O 1
ATOM 810 N N . TYR A 1 108 ? -8.588 -14.956 1.163 1.00 91.12 108 TYR A N 1
ATOM 811 C CA . TYR A 1 108 ? -9.927 -14.855 0.588 1.00 91.12 108 TYR A CA 1
ATOM 812 C C . TYR A 1 108 ? -10.415 -13.400 0.537 1.00 91.12 108 TYR A C 1
ATOM 814 O O . TYR A 1 108 ? -10.815 -12.918 -0.519 1.00 91.12 108 TYR A O 1
ATOM 822 N N . LEU A 1 109 ? -10.314 -12.667 1.649 1.00 92.88 109 LEU A N 1
ATOM 823 C CA . LEU A 1 109 ? -10.737 -11.263 1.710 1.00 92.88 109 LEU A CA 1
ATOM 824 C C . LEU A 1 109 ? -9.941 -10.374 0.744 1.00 92.88 109 LEU A C 1
ATOM 826 O O . LEU A 1 109 ? -10.504 -9.471 0.125 1.00 92.88 109 LEU A O 1
ATOM 830 N N . ARG A 1 110 ? -8.649 -10.663 0.556 1.00 87.81 110 ARG A N 1
ATOM 831 C CA . ARG A 1 110 ? -7.809 -9.978 -0.432 1.00 87.81 110 ARG A CA 1
ATOM 832 C C . ARG A 1 110 ? -8.296 -10.203 -1.864 1.00 87.81 110 ARG A C 1
ATOM 834 O O . ARG A 1 110 ? -8.315 -9.252 -2.639 1.00 87.81 110 ARG A O 1
ATOM 841 N N . LEU A 1 111 ? -8.687 -11.431 -2.218 1.00 88.31 111 LEU A N 1
ATOM 842 C CA . LEU A 1 111 ? -9.239 -11.751 -3.544 1.00 88.31 111 LEU A CA 1
ATOM 843 C C . LEU A 1 111 ? -10.557 -11.011 -3.808 1.00 88.31 111 LEU A C 1
ATOM 845 O O . LEU A 1 111 ? -10.806 -10.578 -4.931 1.00 88.31 111 LEU A O 1
ATOM 849 N N . GLU A 1 112 ? -11.344 -10.783 -2.759 1.00 94.19 112 GLU A N 1
ATOM 850 C CA . GLU A 1 112 ? -12.574 -9.984 -2.797 1.00 94.19 112 GLU A CA 1
ATOM 851 C C . GLU A 1 112 ? -12.322 -8.460 -2.735 1.00 94.19 112 GLU A C 1
ATOM 853 O O . GLU A 1 112 ? -13.262 -7.676 -2.613 1.00 94.19 112 GLU A O 1
ATOM 858 N N . ASN A 1 113 ? -11.065 -8.011 -2.862 1.00 89.25 113 ASN A N 1
ATOM 859 C CA . ASN A 1 113 ? -10.646 -6.602 -2.824 1.00 89.25 113 ASN A CA 1
ATOM 860 C C . ASN A 1 113 ? -11.001 -5.863 -1.519 1.00 89.25 113 ASN A C 1
ATOM 862 O O . ASN A 1 113 ? -11.223 -4.650 -1.524 1.00 89.25 113 ASN A O 1
ATOM 866 N N . VAL A 1 114 ? -11.040 -6.574 -0.390 1.00 88.56 114 VAL A N 1
ATOM 867 C CA . VAL A 1 114 ? -11.190 -5.951 0.931 1.00 88.56 114 VAL A CA 1
ATOM 868 C C . VAL A 1 114 ? -9.867 -5.314 1.359 1.00 88.56 114 VAL A C 1
ATOM 870 O O . VAL A 1 114 ? -8.807 -5.935 1.268 1.00 88.56 114 VAL A O 1
ATOM 873 N N . ASP A 1 115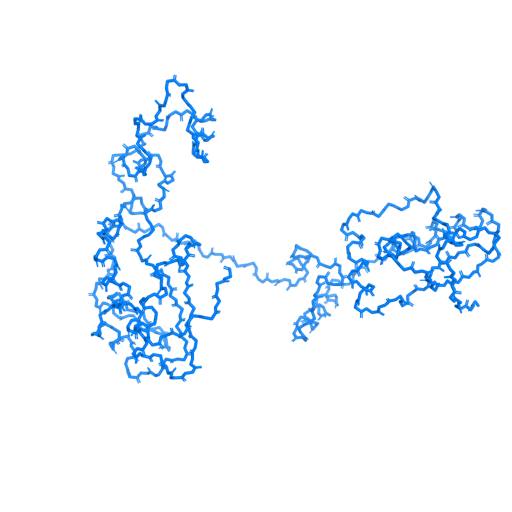 ? -9.928 -4.085 1.880 1.00 86.44 115 ASP A N 1
ATOM 874 C CA . ASP A 1 115 ? -8.783 -3.436 2.527 1.00 86.44 115 ASP A CA 1
ATOM 875 C C . ASP A 1 115 ? -8.444 -4.154 3.841 1.00 86.44 115 ASP A C 1
ATOM 877 O O . ASP A 1 115 ? -9.073 -3.922 4.877 1.00 86.44 115 ASP A O 1
ATOM 881 N N . LEU A 1 116 ? -7.431 -5.022 3.816 1.00 88.88 116 LEU A N 1
ATOM 882 C CA . LEU A 1 116 ? -6.965 -5.748 5.002 1.00 88.88 116 LEU A CA 1
ATOM 883 C C . LEU A 1 116 ? -6.406 -4.810 6.086 1.00 88.88 116 LEU A C 1
ATOM 885 O O . LEU A 1 116 ? -6.478 -5.131 7.274 1.00 88.88 116 LEU A O 1
ATOM 889 N N . GLY A 1 117 ? -5.949 -3.613 5.707 1.00 82.81 117 GLY A N 1
ATOM 890 C CA . GLY A 1 117 ? -5.532 -2.577 6.647 1.00 82.81 117 GLY A CA 1
ATOM 891 C C . GLY A 1 117 ? -6.679 -2.052 7.511 1.00 82.81 117 GLY A C 1
ATOM 892 O O . GLY A 1 117 ? -6.438 -1.556 8.614 1.00 82.81 117 GLY A O 1
ATOM 893 N N . SER A 1 118 ? -7.929 -2.182 7.053 1.00 82.00 118 SER A N 1
ATOM 894 C CA . SER A 1 118 ? -9.125 -1.850 7.840 1.00 82.00 118 SER A CA 1
ATOM 895 C C . SER A 1 118 ? -9.432 -2.871 8.940 1.00 82.00 118 SER A C 1
ATOM 897 O O . SER A 1 118 ? -10.154 -2.561 9.886 1.00 82.00 118 SER A O 1
ATOM 899 N N . LEU A 1 119 ? -8.837 -4.064 8.850 1.00 87.75 119 LEU A N 1
ATOM 900 C CA . LEU A 1 119 ? -8.982 -5.155 9.814 1.00 87.75 119 LEU A CA 1
ATOM 901 C C . LEU A 1 119 ? -7.895 -5.119 10.903 1.00 87.75 119 LEU A C 1
ATOM 903 O O . LEU A 1 119 ? -7.902 -5.942 11.814 1.00 87.75 119 LEU A O 1
ATOM 907 N N . GLY A 1 120 ? -6.964 -4.161 10.818 1.00 88.00 120 GLY A N 1
ATOM 908 C CA . GLY A 1 120 ? -5.873 -3.979 11.774 1.00 88.00 120 GLY A CA 1
ATOM 909 C C . GLY A 1 120 ? -4.578 -4.729 11.446 1.00 88.00 120 GLY A C 1
ATOM 910 O O . GLY A 1 120 ? -3.668 -4.696 12.275 1.00 88.00 120 GLY A O 1
ATOM 911 N N . PHE A 1 121 ? -4.472 -5.350 10.266 1.00 89.50 121 PHE A N 1
ATOM 912 C CA . PHE A 1 121 ? -3.234 -5.961 9.768 1.00 89.50 121 PHE A CA 1
ATOM 913 C C . PHE A 1 121 ? -2.442 -4.944 8.943 1.00 89.50 121 PHE A C 1
ATOM 915 O O . PHE A 1 121 ? -2.967 -4.402 7.971 1.00 89.50 121 PHE A O 1
ATOM 922 N N . ASP A 1 122 ? -1.198 -4.664 9.333 1.00 85.31 122 ASP A N 1
ATOM 923 C CA . ASP A 1 122 ? -0.293 -3.857 8.507 1.00 85.31 122 ASP A CA 1
ATOM 924 C C . ASP A 1 122 ? 0.465 -4.715 7.479 1.00 85.31 122 ASP A C 1
ATOM 926 O O . ASP A 1 122 ? 0.402 -5.944 7.502 1.00 85.31 122 ASP A O 1
ATOM 930 N N . ASP A 1 123 ? 1.193 -4.074 6.564 1.00 83.25 123 ASP A N 1
ATOM 931 C CA . ASP A 1 123 ? 1.929 -4.780 5.507 1.00 83.25 123 ASP A CA 1
ATOM 932 C C . ASP A 1 123 ? 2.961 -5.780 6.061 1.00 83.25 123 ASP A C 1
ATOM 934 O O . ASP A 1 123 ? 3.242 -6.796 5.427 1.00 83.25 123 ASP A O 1
ATOM 938 N N . ILE A 1 124 ? 3.507 -5.527 7.258 1.00 84.62 124 ILE A N 1
ATOM 939 C CA . ILE A 1 124 ? 4.472 -6.415 7.918 1.00 84.62 124 ILE A CA 1
ATOM 940 C C . ILE A 1 124 ? 3.751 -7.644 8.484 1.00 84.62 124 ILE A C 1
ATOM 942 O O . ILE A 1 124 ? 4.256 -8.761 8.355 1.00 84.62 124 ILE A O 1
ATOM 946 N N . ASP A 1 125 ? 2.587 -7.450 9.105 1.00 87.00 125 ASP A N 1
ATOM 947 C CA . ASP A 1 125 ? 1.729 -8.528 9.600 1.00 87.00 125 ASP A CA 1
ATOM 948 C C . ASP A 1 125 ? 1.296 -9.433 8.431 1.00 87.00 125 ASP A C 1
ATOM 950 O O . ASP A 1 125 ? 1.422 -10.657 8.502 1.00 87.00 125 ASP A O 1
ATOM 954 N N . LEU A 1 126 ? 0.862 -8.829 7.318 1.00 85.69 126 LEU A N 1
ATOM 955 C CA . LEU A 1 126 ? 0.413 -9.540 6.118 1.00 85.69 126 LEU A CA 1
ATOM 956 C C . LEU A 1 126 ? 1.539 -10.307 5.424 1.00 85.69 126 LEU A C 1
ATOM 958 O O . LEU A 1 126 ? 1.319 -11.441 5.003 1.00 85.69 126 LEU A O 1
ATOM 962 N N . ALA A 1 127 ? 2.737 -9.725 5.323 1.00 82.12 127 ALA A N 1
ATOM 963 C CA . ALA A 1 127 ? 3.890 -10.402 4.733 1.00 82.12 127 ALA A CA 1
ATOM 964 C C . ALA A 1 127 ? 4.264 -11.681 5.499 1.00 82.12 127 ALA A C 1
ATOM 966 O O . ALA A 1 127 ? 4.622 -12.677 4.880 1.00 82.12 127 ALA A O 1
ATOM 967 N N . LYS A 1 128 ? 4.139 -11.671 6.835 1.00 83.69 128 LYS A N 1
ATOM 968 C CA . LYS A 1 128 ? 4.402 -12.848 7.679 1.00 83.69 128 LYS A CA 1
ATOM 969 C C . LYS A 1 128 ? 3.312 -13.911 7.579 1.00 83.69 128 LYS A C 1
ATOM 971 O O . LYS A 1 128 ? 3.630 -15.092 7.584 1.00 83.69 128 LYS A O 1
ATOM 976 N N . LEU A 1 129 ? 2.046 -13.492 7.547 1.00 83.38 129 LEU A N 1
ATOM 977 C CA . LEU A 1 129 ? 0.895 -14.399 7.601 1.00 83.38 129 LEU A CA 1
ATOM 978 C C . LEU A 1 129 ? 0.579 -15.053 6.258 1.00 83.38 129 LEU A C 1
ATOM 980 O O . LEU A 1 129 ? 0.134 -16.191 6.224 1.00 83.38 129 LEU A O 1
ATOM 984 N N . LEU A 1 130 ? 0.757 -14.334 5.152 1.00 78.19 130 LEU A N 1
ATOM 985 C CA . LEU A 1 130 ? 0.291 -14.798 3.845 1.00 78.19 130 LEU A CA 1
ATOM 986 C C . LEU A 1 130 ? 1.311 -15.651 3.088 1.00 78.19 130 LEU A C 1
ATOM 988 O O . LEU A 1 130 ? 1.045 -15.947 1.925 1.00 78.19 130 LEU A O 1
ATOM 992 N N . ASP A 1 131 ? 2.451 -15.986 3.715 1.00 65.12 131 ASP A N 1
ATOM 993 C CA . ASP A 1 131 ? 3.610 -16.645 3.086 1.00 65.12 131 ASP A CA 1
ATOM 994 C C . ASP A 1 131 ? 3.779 -16.158 1.644 1.00 65.12 131 ASP A C 1
ATOM 996 O O . ASP A 1 131 ? 3.854 -16.928 0.683 1.00 65.12 131 ASP A O 1
ATOM 1000 N N . MET A 1 132 ? 3.689 -14.828 1.478 1.00 53.31 132 MET A N 1
ATOM 1001 C CA . MET A 1 132 ? 3.949 -14.225 0.186 1.00 53.31 132 MET A CA 1
ATOM 1002 C C . MET A 1 132 ? 5.371 -14.654 -0.119 1.00 53.31 132 MET A C 1
ATOM 1004 O O . MET A 1 132 ? 6.235 -14.297 0.686 1.00 53.31 132 MET A O 1
ATOM 1008 N N . PRO A 1 133 ? 5.607 -15.445 -1.186 1.00 46.66 133 PRO A N 1
ATOM 1009 C CA . PRO A 1 133 ? 6.924 -15.987 -1.435 1.00 46.66 133 PRO A CA 1
ATOM 1010 C C . PRO A 1 133 ? 7.869 -14.808 -1.374 1.00 46.66 133 PRO A C 1
ATOM 1012 O O . PRO A 1 133 ? 7.669 -13.822 -2.094 1.00 46.66 133 PRO A O 1
ATOM 1015 N N . GLU A 1 134 ? 8.813 -14.873 -0.433 1.00 45.78 134 GLU A N 1
ATOM 1016 C CA . GLU A 1 134 ? 9.895 -13.913 -0.382 1.00 45.78 134 GLU A CA 1
ATOM 1017 C C . GLU A 1 134 ? 10.422 -13.905 -1.812 1.00 45.78 134 GLU A C 1
ATOM 1019 O O . GLU A 1 134 ? 10.768 -14.961 -2.357 1.00 45.78 134 GLU A O 1
ATOM 1024 N N . VAL A 1 135 ? 10.322 -12.761 -2.491 1.00 47.72 135 VAL A N 1
ATOM 1025 C CA . VAL A 1 135 ? 10.945 -12.628 -3.799 1.00 47.72 135 VAL A CA 1
ATOM 1026 C C . VAL A 1 135 ? 12.424 -12.676 -3.476 1.00 47.72 135 VAL A C 1
ATOM 1028 O O . VAL A 1 135 ? 13.035 -11.661 -3.153 1.00 47.72 135 VAL A O 1
ATOM 1031 N N . ILE A 1 136 ? 12.966 -13.891 -3.451 1.00 52.41 136 ILE A N 1
ATOM 1032 C CA . ILE A 1 136 ? 14.391 -14.132 -3.428 1.00 52.41 136 ILE A CA 1
ATOM 1033 C C . ILE A 1 136 ? 14.820 -13.617 -4.789 1.00 52.41 136 ILE A C 1
ATOM 1035 O O . ILE A 1 136 ? 14.667 -14.299 -5.801 1.00 52.41 136 ILE A O 1
ATOM 1039 N N . GLU A 1 137 ? 15.220 -12.347 -4.823 1.00 53.47 137 GLU A N 1
ATOM 1040 C CA . GLU A 1 137 ? 15.840 -11.780 -6.003 1.00 53.47 137 GLU A CA 1
ATOM 1041 C C . GLU A 1 137 ? 17.028 -12.679 -6.322 1.00 53.47 137 GLU A C 1
ATOM 1043 O O . GLU A 1 137 ? 17.928 -12.854 -5.493 1.00 53.47 137 GLU A O 1
ATOM 1048 N N . ASP A 1 138 ? 16.995 -13.299 -7.501 1.00 65.75 138 ASP A N 1
ATOM 1049 C CA . ASP A 1 138 ? 18.156 -14.011 -8.005 1.00 65.75 138 ASP A CA 1
ATOM 1050 C C . ASP A 1 138 ? 19.359 -13.068 -7.921 1.00 65.75 138 ASP A C 1
ATOM 1052 O O . ASP A 1 138 ? 19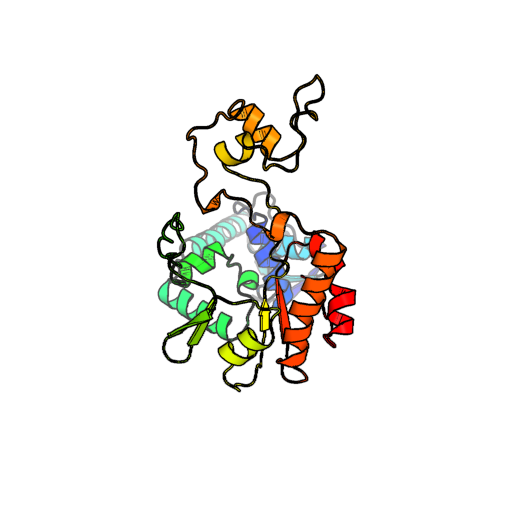.255 -11.878 -8.237 1.00 65.75 138 ASP A O 1
ATOM 1056 N N . GLU A 1 139 ? 20.508 -13.591 -7.491 1.00 75.56 139 GLU A N 1
ATOM 1057 C CA . GLU A 1 139 ? 21.736 -12.807 -7.454 1.00 75.56 139 GLU A CA 1
ATOM 1058 C C . GLU A 1 139 ? 22.046 -12.325 -8.878 1.00 75.56 139 GLU A C 1
ATOM 1060 O O . GLU A 1 139 ? 22.488 -13.092 -9.736 1.00 75.56 139 GLU A O 1
ATOM 1065 N N . VAL A 1 140 ? 21.767 -11.046 -9.148 1.00 74.62 140 VAL A N 1
ATOM 1066 C CA . VAL A 1 140 ? 22.024 -10.447 -10.455 1.00 74.62 140 VAL A CA 1
ATOM 1067 C C . VAL A 1 140 ? 23.540 -10.351 -10.620 1.00 74.62 140 VAL A C 1
ATOM 1069 O O . VAL A 1 140 ? 24.186 -9.614 -9.865 1.00 74.62 140 VAL A O 1
ATOM 1072 N N . PRO A 1 141 ? 24.141 -11.063 -11.590 1.00 82.38 141 PRO A N 1
ATOM 1073 C CA . PRO A 1 141 ? 25.575 -10.990 -11.795 1.00 82.38 141 PRO A CA 1
ATOM 1074 C C . PRO A 1 141 ? 25.975 -9.561 -12.166 1.00 82.38 141 PRO A C 1
ATOM 1076 O O . PRO A 1 141 ? 25.264 -8.860 -12.891 1.00 82.38 141 PRO A O 1
ATOM 1079 N N . GLU A 1 142 ? 27.143 -9.125 -11.690 1.00 81.06 142 GLU A N 1
ATOM 1080 C CA . GLU A 1 142 ? 27.690 -7.830 -12.092 1.00 81.06 142 GLU A CA 1
ATOM 1081 C C . GLU A 1 142 ? 27.821 -7.772 -13.623 1.00 81.06 142 GLU A C 1
ATOM 1083 O O . GLU A 1 142 ? 28.291 -8.738 -14.238 1.00 81.06 142 GLU A O 1
ATOM 1088 N N . PRO A 1 143 ? 27.435 -6.650 -14.255 1.00 80.75 143 PRO A N 1
ATOM 1089 C CA . PRO A 1 143 ? 27.512 -6.532 -15.699 1.00 80.75 143 PRO A CA 1
ATOM 1090 C C . PRO A 1 143 ? 28.963 -6.726 -16.164 1.00 80.75 143 PRO A C 1
ATOM 1092 O O . PRO A 1 143 ? 29.879 -6.131 -15.578 1.00 80.75 143 PRO A O 1
ATOM 1095 N N . PRO A 1 144 ? 29.194 -7.542 -17.208 1.00 85.56 144 PRO A N 1
ATOM 1096 C CA . PRO A 1 144 ? 30.532 -7.773 -17.721 1.00 85.56 144 PRO A CA 1
ATOM 1097 C C . PRO A 1 144 ? 31.116 -6.486 -18.309 1.00 85.56 144 PRO A C 1
ATOM 1099 O O . PRO A 1 144 ? 30.402 -5.576 -18.732 1.00 85.56 144 PRO A O 1
ATOM 1102 N N . ASP A 1 145 ? 32.445 -6.418 -18.366 1.00 84.44 145 ASP A N 1
ATOM 1103 C CA . ASP A 1 145 ? 33.139 -5.277 -18.968 1.00 84.44 145 ASP A CA 1
ATOM 1104 C C . ASP A 1 145 ? 32.855 -5.127 -20.468 1.00 84.44 145 ASP A C 1
ATOM 1106 O O . ASP A 1 145 ? 32.837 -3.996 -20.961 1.00 84.44 145 ASP A O 1
ATOM 1110 N N . GLU A 1 146 ? 32.641 -6.250 -21.154 1.00 87.12 146 GLU A N 1
ATOM 1111 C CA . GLU A 1 146 ? 32.214 -6.339 -22.548 1.00 87.12 146 GLU A CA 1
ATOM 1112 C C . GLU A 1 146 ? 30.813 -6.954 -22.598 1.00 87.12 146 GLU A C 1
ATOM 1114 O O . GLU A 1 146 ? 30.584 -8.039 -22.060 1.00 87.12 146 GLU A O 1
ATOM 1119 N N . ALA A 1 147 ? 29.870 -6.261 -23.237 1.00 87.06 147 ALA A N 1
ATOM 1120 C CA . ALA A 1 147 ? 28.517 -6.772 -23.405 1.00 87.06 147 ALA A CA 1
ATOM 1121 C C . ALA A 1 147 ? 28.517 -8.000 -24.329 1.00 87.06 147 ALA A C 1
ATOM 1123 O O . ALA A 1 147 ? 29.103 -7.981 -25.414 1.00 87.06 147 ALA A O 1
ATOM 1124 N N . VAL A 1 148 ? 27.838 -9.064 -23.895 1.00 90.12 148 VAL A N 1
ATOM 1125 C CA . VAL A 1 148 ? 27.639 -10.273 -24.710 1.00 90.12 148 VAL A CA 1
ATOM 1126 C C . VAL A 1 148 ? 26.574 -10.025 -25.778 1.00 90.12 148 VAL A C 1
ATOM 1128 O O . VAL A 1 148 ? 26.736 -10.457 -26.917 1.00 90.12 148 VAL A O 1
ATOM 1131 N N . THR A 1 149 ? 25.513 -9.301 -25.418 1.00 92.12 149 THR A N 1
ATOM 1132 C CA . THR A 1 149 ? 24.436 -8.892 -26.323 1.00 92.12 149 THR A CA 1
ATOM 1133 C C . THR A 1 149 ? 24.863 -7.712 -27.191 1.00 92.12 149 THR A C 1
ATOM 1135 O O . THR A 1 149 ? 25.538 -6.785 -26.737 1.00 92.12 149 THR A O 1
ATOM 1138 N N . ARG A 1 150 ? 24.464 -7.743 -28.463 1.00 93.38 150 ARG A N 1
ATOM 1139 C CA . ARG A 1 150 ? 24.770 -6.730 -29.475 1.00 93.38 150 ARG A CA 1
ATOM 1140 C C . ARG A 1 150 ? 23.486 -6.185 -30.106 1.00 93.38 150 ARG A C 1
ATOM 1142 O O . ARG A 1 150 ? 22.493 -6.909 -30.180 1.00 93.38 150 ARG A O 1
ATOM 1149 N N . PRO A 1 151 ? 23.496 -4.936 -30.611 1.00 94.31 151 PRO A N 1
ATOM 1150 C CA . PRO A 1 151 ? 22.367 -4.400 -31.363 1.00 94.31 151 PRO A CA 1
ATOM 1151 C C . PRO A 1 151 ? 21.939 -5.338 -32.503 1.00 94.31 151 PRO A C 1
ATOM 1153 O O . PRO A 1 151 ? 22.773 -5.791 -33.288 1.00 94.31 151 PRO A O 1
ATOM 1156 N N . GLY A 1 152 ? 20.641 -5.624 -32.581 1.00 94.44 152 GLY A N 1
ATOM 1157 C CA . GLY A 1 152 ? 20.025 -6.565 -33.518 1.00 94.44 152 GLY A CA 1
ATOM 1158 C C . GLY A 1 152 ? 19.803 -7.980 -32.964 1.00 94.44 152 GLY A C 1
ATOM 1159 O O . GLY A 1 152 ? 19.031 -8.741 -33.567 1.00 94.44 152 GLY A O 1
ATOM 1160 N N . ASP A 1 153 ? 20.416 -8.330 -31.827 1.00 97.88 153 ASP A N 1
ATOM 1161 C CA . ASP A 1 153 ? 20.221 -9.630 -31.180 1.00 97.88 153 ASP A CA 1
ATOM 1162 C C . ASP A 1 153 ? 18.781 -9.769 -30.680 1.00 97.88 153 ASP A C 1
ATOM 1164 O O . ASP A 1 153 ? 18.321 -9.010 -29.823 1.00 97.88 153 ASP A O 1
ATOM 1168 N N . LEU A 1 154 ? 18.080 -10.770 -31.218 1.00 97.50 154 LEU A N 1
ATOM 1169 C CA . LEU A 1 154 ? 16.714 -11.126 -30.851 1.00 97.50 154 LEU A CA 1
ATOM 1170 C C . LEU A 1 154 ? 16.716 -12.477 -30.135 1.00 97.50 154 LEU A C 1
ATOM 1172 O O . LEU A 1 154 ? 17.033 -13.506 -30.732 1.00 97.50 154 LEU A O 1
ATOM 1176 N N . ILE A 1 155 ? 16.315 -12.468 -28.870 1.00 97.50 155 ILE A N 1
ATOM 1177 C CA . ILE A 1 155 ? 16.221 -13.644 -28.010 1.00 97.50 155 ILE A CA 1
ATOM 1178 C C . ILE A 1 155 ? 14.744 -14.035 -27.895 1.00 97.50 155 ILE A C 1
ATOM 1180 O O . ILE A 1 155 ? 13.908 -13.219 -27.507 1.00 97.50 155 ILE A O 1
ATOM 1184 N N . VAL A 1 156 ? 14.420 -15.286 -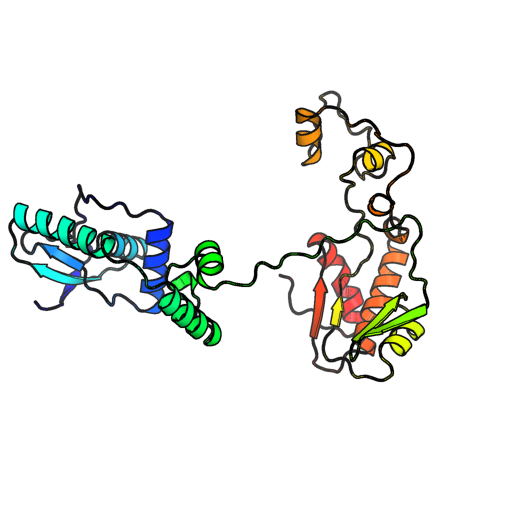28.232 1.00 96.56 156 VAL A N 1
ATOM 1185 C CA . VAL A 1 156 ? 13.057 -15.838 -28.156 1.00 96.56 156 VAL A CA 1
ATOM 1186 C C . VAL A 1 156 ? 12.977 -16.828 -26.995 1.00 96.56 156 VAL A C 1
ATOM 1188 O O . VAL A 1 156 ? 13.710 -17.814 -26.962 1.00 96.56 156 VAL A O 1
ATOM 1191 N N . MET A 1 157 ? 12.083 -16.562 -26.044 1.00 96.00 157 MET A N 1
ATOM 1192 C CA . MET A 1 157 ? 11.898 -17.312 -24.798 1.00 96.00 157 MET A CA 1
ATOM 1193 C C . MET A 1 157 ? 10.449 -17.800 -24.716 1.00 96.00 157 MET A C 1
ATOM 1195 O O . MET A 1 157 ? 9.595 -17.196 -24.065 1.00 96.00 157 MET A O 1
ATOM 1199 N N . GLY A 1 158 ? 10.144 -18.873 -25.449 1.00 94.50 158 GLY A N 1
ATOM 1200 C CA . GLY A 1 158 ? 8.768 -19.339 -25.623 1.00 94.50 158 GLY A CA 1
ATOM 1201 C C . GLY A 1 158 ? 7.927 -18.291 -26.354 1.00 94.50 158 GLY A C 1
ATOM 1202 O O . GLY A 1 158 ? 8.223 -17.951 -27.496 1.00 94.50 158 GLY A O 1
ATOM 1203 N N . ASN A 1 159 ? 6.906 -17.755 -25.681 1.00 93.12 159 ASN A N 1
ATOM 1204 C CA . ASN A 1 159 ? 6.040 -16.703 -26.228 1.00 93.12 159 ASN A CA 1
ATOM 1205 C C . ASN A 1 159 ? 6.623 -15.286 -26.070 1.00 93.12 159 ASN A C 1
ATOM 1207 O O . ASN A 1 159 ? 6.017 -14.322 -26.535 1.00 93.12 159 ASN A O 1
ATOM 1211 N N . HIS A 1 160 ? 7.771 -15.140 -25.403 1.00 96.12 160 HIS A N 1
ATOM 1212 C CA . HIS A 1 160 ? 8.392 -13.846 -25.130 1.00 96.12 160 HIS A CA 1
ATOM 1213 C C . HIS A 1 160 ? 9.540 -13.560 -26.098 1.00 96.12 160 HIS A C 1
ATOM 1215 O O . HIS A 1 160 ? 10.271 -14.462 -26.509 1.00 96.12 160 HIS A O 1
ATOM 1221 N N . ARG A 1 161 ? 9.717 -12.283 -26.444 1.00 96.88 161 ARG A N 1
ATOM 1222 C CA . ARG A 1 161 ? 10.783 -11.796 -27.327 1.00 96.88 161 ARG A CA 1
ATOM 1223 C C . ARG A 1 161 ? 11.513 -10.649 -26.640 1.00 96.88 161 ARG A C 1
ATOM 1225 O O . ARG A 1 161 ? 10.869 -9.752 -26.105 1.00 96.88 161 ARG A O 1
ATOM 1232 N N . LEU A 1 162 ? 12.839 -10.677 -26.680 1.00 96.81 162 LEU A N 1
ATOM 1233 C CA . LEU A 1 162 ? 13.713 -9.623 -26.175 1.00 96.81 162 LEU A CA 1
ATOM 1234 C C . LEU A 1 162 ? 14.669 -9.205 -27.292 1.00 96.81 162 LEU A C 1
ATOM 1236 O O . LEU A 1 162 ? 15.420 -10.036 -27.796 1.00 96.81 162 LEU A O 1
ATOM 1240 N N . LEU A 1 163 ? 14.631 -7.933 -27.683 1.00 97.44 163 LEU A N 1
ATOM 1241 C CA . LEU A 1 163 ? 15.512 -7.365 -28.703 1.00 97.44 163 LEU A CA 1
ATOM 1242 C C . LEU A 1 163 ? 16.466 -6.363 -28.053 1.00 97.44 163 LEU A C 1
ATOM 1244 O O . LEU A 1 163 ? 16.020 -5.433 -27.385 1.00 97.44 163 LEU A O 1
ATOM 1248 N N . CYS A 1 164 ? 17.767 -6.511 -28.300 1.00 96.12 164 CYS A N 1
ATOM 1249 C CA . CYS A 1 164 ? 18.717 -5.423 -28.088 1.00 96.12 164 CYS A CA 1
ATOM 1250 C C . CYS A 1 164 ? 18.645 -4.487 -29.305 1.00 96.12 164 CYS A C 1
ATOM 1252 O O . CYS A 1 164 ? 19.185 -4.811 -30.359 1.00 96.12 164 CYS A O 1
ATOM 1254 N N . GLY A 1 165 ? 17.936 -3.364 -29.198 1.00 93.50 165 GLY A N 1
ATOM 1255 C CA . GLY A 1 165 ? 17.704 -2.437 -30.312 1.00 93.50 165 GLY A CA 1
ATOM 1256 C C . GLY A 1 165 ? 17.312 -1.037 -29.843 1.00 93.50 165 GLY A C 1
ATOM 1257 O O . GLY A 1 165 ? 17.255 -0.769 -28.643 1.00 93.50 165 GLY A O 1
ATOM 1258 N N . ASP A 1 166 ? 17.049 -0.145 -30.792 1.00 92.31 166 ASP A N 1
ATOM 1259 C CA . ASP A 1 166 ? 16.587 1.217 -30.541 1.00 92.31 166 ASP A CA 1
ATOM 1260 C C . ASP A 1 166 ? 15.054 1.269 -30.482 1.00 92.31 166 ASP A C 1
ATOM 1262 O O . ASP A 1 166 ? 14.363 1.128 -31.492 1.00 92.31 166 ASP A O 1
ATOM 1266 N N . ALA A 1 167 ? 14.507 1.541 -29.295 1.00 92.19 167 ALA A N 1
ATOM 1267 C CA . ALA A 1 167 ? 13.069 1.704 -29.085 1.00 92.19 167 ALA A CA 1
ATOM 1268 C C . ALA A 1 167 ? 12.463 2.909 -29.837 1.00 92.19 167 ALA A C 1
ATOM 1270 O O . ALA A 1 167 ? 11.243 3.007 -29.944 1.00 92.19 167 ALA A O 1
ATOM 1271 N N . GLY A 1 168 ? 13.281 3.839 -30.346 1.00 92.44 168 GLY A N 1
ATOM 1272 C CA . GLY A 1 168 ? 12.849 4.924 -31.232 1.00 92.44 168 GLY A CA 1
ATOM 1273 C C . GLY A 1 168 ? 12.854 4.536 -32.716 1.00 92.44 168 GLY A C 1
ATOM 1274 O O . GLY A 1 168 ? 12.257 5.234 -33.543 1.00 92.44 168 GLY A O 1
ATOM 1275 N N . GLY A 1 169 ? 13.500 3.421 -33.065 1.00 94.81 169 GLY A N 1
ATOM 1276 C CA . GLY A 1 169 ? 13.687 2.948 -34.429 1.00 94.81 169 GLY A CA 1
ATOM 1277 C C . GLY A 1 169 ? 12.553 2.043 -34.906 1.00 94.81 169 GLY A C 1
ATOM 1278 O O . GLY A 1 169 ? 12.309 0.975 -34.353 1.00 94.81 169 GLY A O 1
ATOM 1279 N N . THR A 1 170 ? 11.899 2.419 -36.008 1.00 96.81 170 THR A N 1
ATOM 1280 C CA . THR A 1 170 ? 10.805 1.625 -36.600 1.00 96.81 170 THR A CA 1
ATOM 1281 C C . THR A 1 170 ? 11.233 0.196 -36.943 1.00 96.81 170 THR A C 1
ATOM 1283 O O . THR A 1 170 ? 10.488 -0.737 -36.668 1.00 96.81 170 THR A O 1
ATOM 1286 N N . ALA A 1 171 ? 12.436 0.010 -37.500 1.00 97.56 171 ALA A N 1
ATOM 1287 C CA . ALA A 1 171 ? 12.924 -1.307 -37.916 1.00 97.56 171 ALA A CA 1
ATOM 1288 C C . ALA A 1 171 ? 13.088 -2.282 -36.737 1.00 97.56 171 ALA A C 1
ATOM 1290 O O . ALA A 1 171 ? 12.724 -3.453 -36.853 1.00 97.56 171 ALA A O 1
ATOM 1291 N N . ASP A 1 172 ? 13.592 -1.793 -35.604 1.00 97.69 172 ASP A N 1
ATOM 1292 C CA . ASP A 1 172 ? 13.786 -2.605 -34.404 1.00 97.69 172 ASP A CA 1
ATOM 1293 C C . ASP A 1 172 ? 12.448 -2.921 -33.737 1.00 97.69 172 ASP A C 1
ATOM 1295 O O . ASP A 1 172 ? 12.179 -4.077 -33.407 1.00 97.69 172 ASP A O 1
ATOM 1299 N N . VAL A 1 173 ? 11.560 -1.928 -33.623 1.00 97.06 173 VAL A N 1
ATOM 1300 C CA . VAL A 1 173 ? 10.211 -2.142 -33.086 1.00 97.06 173 VAL A CA 1
ATOM 1301 C C . VAL A 1 173 ? 9.444 -3.155 -33.939 1.00 97.06 173 VAL A C 1
ATOM 1303 O O . VAL A 1 173 ? 8.919 -4.125 -33.403 1.00 97.06 173 VAL A O 1
ATOM 1306 N N . ASP A 1 174 ? 9.431 -3.014 -35.264 1.00 97.88 174 ASP A N 1
ATOM 1307 C CA . ASP A 1 174 ? 8.715 -3.948 -36.143 1.00 97.88 174 ASP A CA 1
ATOM 1308 C C . ASP A 1 174 ? 9.290 -5.372 -36.059 1.00 97.88 174 ASP A C 1
ATOM 1310 O O . ASP A 1 174 ? 8.539 -6.350 -36.022 1.00 97.88 174 ASP A O 1
ATOM 1314 N N . ARG A 1 175 ? 10.620 -5.503 -35.950 1.00 97.81 175 ARG A N 1
ATOM 1315 C CA . ARG A 1 175 ? 11.301 -6.792 -35.753 1.00 97.81 175 ARG A CA 1
ATOM 1316 C C . ARG A 1 175 ? 10.956 -7.438 -34.410 1.00 97.81 175 ARG A C 1
ATOM 1318 O O . ARG A 1 175 ? 10.804 -8.663 -34.341 1.00 97.81 175 ARG A O 1
ATOM 1325 N N . LEU A 1 176 ? 10.860 -6.645 -33.343 1.00 97.94 176 LEU A N 1
ATOM 1326 C CA . LEU A 1 176 ? 10.457 -7.127 -32.024 1.00 97.94 176 LEU A CA 1
ATOM 1327 C C . LEU A 1 176 ? 9.007 -7.622 -32.050 1.00 97.94 176 LEU A C 1
ATOM 1329 O O . LEU A 1 176 ? 8.742 -8.720 -31.559 1.00 97.94 176 LEU A O 1
ATOM 1333 N N . LEU A 1 177 ? 8.107 -6.832 -32.643 1.00 97.12 177 LEU A N 1
ATOM 1334 C CA . LEU A 1 177 ? 6.667 -7.079 -32.636 1.00 97.12 177 LEU A CA 1
ATOM 1335 C C . LEU A 1 177 ? 6.226 -8.206 -33.564 1.00 97.12 177 LEU A C 1
ATOM 1337 O O . LEU A 1 177 ? 5.251 -8.879 -33.249 1.00 97.12 177 LEU A O 1
ATOM 1341 N N . ASP A 1 178 ? 6.908 -8.417 -34.692 1.00 96.31 178 ASP A N 1
ATOM 1342 C CA . ASP A 1 178 ? 6.596 -9.501 -35.639 1.00 96.31 178 ASP A CA 1
ATOM 1343 C C . ASP A 1 178 ? 5.110 -9.518 -36.060 1.00 96.31 178 ASP A C 1
ATOM 1345 O O . ASP A 1 178 ? 4.444 -10.554 -36.110 1.00 96.31 178 ASP A O 1
ATOM 1349 N N . GLY A 1 179 ? 4.554 -8.319 -36.266 1.00 94.94 179 GLY A N 1
ATOM 1350 C CA . GLY A 1 179 ? 3.150 -8.104 -36.627 1.00 94.94 179 GLY A CA 1
ATOM 1351 C C . GLY A 1 179 ? 2.131 -8.290 -35.495 1.00 94.94 179 GLY A C 1
ATOM 1352 O O . GLY A 1 179 ? 0.931 -8.192 -35.755 1.00 94.94 179 GLY A O 1
ATOM 1353 N N . GLN A 1 180 ? 2.559 -8.546 -34.256 1.00 95.69 180 GLN A N 1
ATOM 1354 C CA . GLN A 1 180 ? 1.644 -8.742 -33.130 1.00 95.69 180 GLN A CA 1
ATOM 1355 C C . GLN A 1 180 ? 1.037 -7.422 -32.620 1.00 95.69 180 GLN A C 1
ATOM 1357 O O . GLN A 1 180 ? 1.728 -6.402 -32.553 1.00 95.69 180 GLN A O 1
ATOM 1362 N N . PRO A 1 181 ? -0.249 -7.429 -32.216 1.00 93.88 181 PRO A N 1
ATOM 1363 C CA . PRO A 1 181 ? -0.919 -6.245 -31.689 1.00 93.88 181 PRO A CA 1
ATOM 1364 C C . PRO A 1 181 ? -0.464 -5.897 -30.266 1.00 93.88 181 PRO A C 1
ATOM 1366 O O . PRO A 1 181 ? -0.399 -6.766 -29.391 1.00 93.88 181 PRO A O 1
ATOM 1369 N N . ILE A 1 182 ? -0.263 -4.604 -29.994 1.00 97.38 182 ILE A N 1
ATOM 1370 C CA . ILE A 1 182 ? 0.119 -4.123 -28.663 1.00 97.38 182 ILE A CA 1
ATOM 1371 C C . ILE A 1 182 ? -1.084 -3.606 -27.881 1.00 97.38 182 ILE A C 1
ATOM 1373 O O . ILE A 1 182 ? -1.771 -2.664 -28.274 1.00 97.38 182 ILE A O 1
ATOM 1377 N N . HIS A 1 183 ? -1.318 -4.241 -26.734 1.00 97.56 183 HIS A N 1
ATOM 1378 C CA . HIS A 1 183 ? -2.425 -3.939 -25.826 1.00 97.56 183 HIS A CA 1
ATOM 1379 C C . HIS A 1 183 ? -2.021 -3.056 -24.647 1.00 97.56 183 HIS A C 1
ATOM 1381 O O . HIS A 1 183 ? -2.887 -2.474 -24.000 1.00 97.56 183 HIS A O 1
ATOM 1387 N N . MET A 1 184 ? -0.727 -3.000 -24.343 1.00 97.19 184 MET A N 1
ATOM 1388 C CA . MET A 1 184 ? -0.170 -2.220 -23.252 1.00 97.19 184 MET A CA 1
ATOM 1389 C C . MET A 1 184 ? 1.306 -1.971 -23.532 1.00 97.19 184 MET A C 1
ATOM 1391 O O . MET A 1 184 ? 2.004 -2.874 -23.993 1.00 97.19 184 MET A O 1
ATOM 1395 N N . VAL A 1 185 ? 1.777 -0.769 -23.220 1.00 96.19 185 VAL A N 1
ATOM 1396 C CA . VAL A 1 185 ? 3.208 -0.456 -23.183 1.00 96.19 185 VAL A CA 1
ATOM 1397 C C . VAL A 1 185 ? 3.593 -0.092 -21.757 1.00 96.19 185 VAL A C 1
ATOM 1399 O O . VAL A 1 185 ? 2.897 0.681 -21.108 1.00 96.19 185 VAL A O 1
ATOM 1402 N N . THR A 1 186 ? 4.709 -0.636 -21.283 1.00 94.69 186 THR A N 1
ATOM 1403 C CA . THR A 1 186 ? 5.409 -0.172 -20.082 1.00 94.69 186 THR A CA 1
ATOM 1404 C C . THR A 1 186 ? 6.799 0.271 -20.506 1.00 94.69 186 THR A C 1
ATOM 1406 O O . THR A 1 186 ? 7.469 -0.444 -21.251 1.00 94.69 186 THR A O 1
ATOM 1409 N N . THR A 1 187 ? 7.208 1.473 -20.119 1.00 90.31 187 THR A N 1
ATOM 1410 C CA . THR A 1 187 ? 8.457 2.064 -20.605 1.00 90.31 187 THR A CA 1
ATOM 1411 C C . THR A 1 187 ? 9.000 3.082 -19.612 1.00 90.31 187 THR A C 1
ATOM 1413 O O . THR A 1 187 ? 8.234 3.658 -18.848 1.00 90.31 187 THR A O 1
ATOM 1416 N N . ASP A 1 188 ? 10.306 3.310 -19.615 1.00 86.44 188 ASP A N 1
ATOM 1417 C CA . ASP A 1 188 ? 11.018 4.207 -18.704 1.00 86.44 188 ASP A CA 1
ATOM 1418 C C . ASP A 1 188 ? 11.871 5.297 -19.405 1.00 86.44 188 ASP A C 1
ATOM 1420 O O . ASP A 1 188 ? 13.003 5.561 -18.996 1.00 86.44 188 ASP A O 1
ATOM 1424 N N . PRO A 1 189 ? 11.382 5.974 -20.468 1.00 78.81 189 PRO A N 1
ATOM 1425 C CA . PRO A 1 189 ? 12.121 7.040 -21.113 1.00 78.81 189 PRO A CA 1
ATOM 1426 C C . PRO A 1 189 ? 12.100 8.309 -20.242 1.00 78.81 189 PRO A C 1
ATOM 1428 O O . PRO A 1 189 ? 11.093 8.630 -19.608 1.00 78.81 189 PRO A O 1
ATOM 1431 N N . PRO A 1 190 ? 13.161 9.122 -20.264 1.00 66.94 190 PRO A N 1
ATOM 1432 C CA . PRO A 1 190 ? 14.346 8.964 -21.086 1.00 66.94 190 PRO A CA 1
ATOM 1433 C C . PRO A 1 190 ? 15.391 8.057 -20.425 1.00 66.94 190 PRO A C 1
ATOM 1435 O O . PRO A 1 190 ? 15.654 8.159 -19.226 1.00 66.94 190 PRO A O 1
ATOM 1438 N N . TYR A 1 191 ? 16.095 7.281 -21.251 1.00 67.19 191 TYR A N 1
ATOM 1439 C CA . TYR A 1 191 ? 17.392 6.693 -20.903 1.00 67.19 191 TYR A CA 1
ATOM 1440 C C . TYR A 1 191 ? 18.438 7.808 -20.795 1.00 67.19 191 TYR A C 1
ATOM 1442 O O . TYR A 1 191 ? 19.251 7.983 -21.692 1.00 67.19 191 TYR A O 1
ATOM 1450 N N . ASN A 1 192 ? 18.317 8.664 -19.788 1.00 56.91 192 ASN A N 1
ATOM 1451 C CA . ASN A 1 192 ? 19.127 9.864 -19.590 1.00 56.91 192 ASN A CA 1
ATOM 1452 C C . ASN A 1 192 ? 18.816 10.443 -18.205 1.00 56.91 192 ASN A C 1
ATOM 1454 O O . ASN A 1 192 ? 18.395 11.590 -18.049 1.00 56.91 192 ASN A O 1
ATOM 1458 N N . VAL A 1 193 ? 18.924 9.610 -17.178 1.00 58.88 193 VAL A N 1
ATOM 1459 C CA . VAL A 1 193 ? 19.023 10.136 -15.826 1.00 58.88 193 VAL A CA 1
ATOM 1460 C C . VAL A 1 193 ? 20.509 10.089 -15.558 1.00 58.88 193 VAL A C 1
ATOM 1462 O O . VAL A 1 193 ? 21.030 9.013 -15.285 1.00 58.88 193 VAL A O 1
ATOM 1465 N N . ARG A 1 194 ? 21.194 11.232 -15.681 1.00 68.19 194 ARG A N 1
ATOM 1466 C CA . ARG A 1 194 ? 22.567 11.397 -15.191 1.00 68.19 194 ARG A CA 1
ATOM 1467 C C . ARG A 1 194 ? 22.545 11.209 -13.671 1.00 68.19 194 ARG A C 1
ATOM 1469 O O . ARG A 1 194 ? 22.552 12.171 -12.904 1.00 68.19 194 ARG A O 1
ATOM 1476 N N . VAL A 1 195 ? 22.389 9.961 -13.231 1.00 68.06 195 VAL A N 1
ATOM 1477 C CA . VAL A 1 195 ? 22.224 9.604 -11.828 1.00 68.06 195 VAL A CA 1
ATOM 1478 C C . VAL A 1 195 ? 23.533 9.930 -11.138 1.00 68.06 195 VAL A C 1
ATOM 1480 O O . VAL A 1 195 ? 24.612 9.577 -11.613 1.00 68.06 195 VAL A O 1
ATOM 1483 N N . GLU A 1 196 ? 23.435 10.593 -9.990 1.00 71.50 196 GLU A N 1
ATOM 1484 C CA . GLU A 1 196 ? 24.610 10.904 -9.195 1.00 71.50 196 GLU A CA 1
ATOM 1485 C C . GLU A 1 196 ? 25.397 9.625 -8.860 1.00 71.50 196 GLU A C 1
ATOM 1487 O O . GLU A 1 196 ? 24.837 8.688 -8.269 1.00 71.50 196 GLU A O 1
ATOM 1492 N N . PRO A 1 197 ? 26.699 9.569 -9.196 1.00 65.81 197 PRO A N 1
ATOM 1493 C CA . PRO A 1 197 ? 27.500 8.384 -8.968 1.00 65.81 197 PRO A CA 1
ATOM 1494 C C . PRO A 1 197 ? 27.585 8.077 -7.473 1.00 65.81 197 PRO A C 1
ATOM 1496 O O . PRO A 1 197 ? 27.884 8.941 -6.650 1.00 65.81 197 PRO A O 1
ATOM 1499 N N . ARG A 1 198 ? 27.358 6.812 -7.107 1.00 65.44 198 ARG A N 1
ATOM 1500 C CA . ARG A 1 198 ? 27.460 6.349 -5.710 1.00 65.44 198 ARG A CA 1
ATOM 1501 C C . ARG A 1 198 ? 28.841 5.791 -5.361 1.00 65.44 198 ARG A C 1
ATOM 1503 O O . ARG A 1 198 ? 29.194 5.719 -4.182 1.00 65.44 198 ARG A O 1
ATOM 1510 N N . SER A 1 199 ? 29.634 5.392 -6.358 1.00 67.50 199 SER A N 1
ATOM 1511 C CA . SER A 1 199 ? 30.948 4.791 -6.132 1.00 67.50 199 SER A CA 1
ATOM 1512 C C . SER A 1 199 ? 32.059 5.833 -6.011 1.00 67.50 199 SER A C 1
ATOM 1514 O O . SER A 1 199 ? 32.100 6.832 -6.729 1.00 67.50 199 SER A O 1
ATOM 1516 N N . ASN A 1 200 ? 33.010 5.572 -5.110 1.00 67.00 200 ASN A N 1
ATOM 1517 C CA . ASN A 1 200 ? 34.145 6.464 -4.860 1.00 67.00 200 ASN A CA 1
ATOM 1518 C C . ASN A 1 200 ? 34.982 6.703 -6.128 1.00 67.00 200 ASN A C 1
ATOM 1520 O O . ASN A 1 200 ? 35.470 7.809 -6.333 1.00 67.00 200 ASN A O 1
ATOM 1524 N N . ASN A 1 201 ? 35.115 5.686 -6.986 1.00 67.06 201 ASN A N 1
ATOM 1525 C CA . ASN A 1 201 ? 35.869 5.779 -8.238 1.00 67.06 201 ASN A CA 1
ATOM 1526 C C . ASN A 1 201 ? 35.146 6.651 -9.264 1.00 67.06 201 ASN A C 1
ATOM 1528 O O . ASN A 1 201 ? 35.789 7.469 -9.913 1.00 67.06 201 ASN A O 1
ATOM 1532 N N . ALA A 1 202 ? 33.820 6.524 -9.377 1.00 65.69 202 ALA A N 1
ATOM 1533 C CA . ALA A 1 202 ? 33.037 7.340 -10.295 1.00 65.69 202 ALA A CA 1
ATOM 1534 C C . ALA A 1 202 ? 33.005 8.819 -9.885 1.00 65.69 202 ALA A C 1
ATOM 1536 O O . ALA A 1 202 ? 33.156 9.709 -10.722 1.00 65.69 202 ALA A O 1
ATOM 1537 N N . ILE A 1 203 ? 32.884 9.078 -8.579 1.00 66.75 203 ILE A N 1
ATOM 1538 C CA . ILE A 1 203 ? 32.962 10.427 -8.010 1.00 66.75 203 ILE A CA 1
ATOM 1539 C C . ILE A 1 203 ? 34.357 11.026 -8.253 1.00 66.75 203 ILE A C 1
ATOM 1541 O O . ILE A 1 203 ? 34.467 12.149 -8.739 1.00 66.75 203 ILE A O 1
ATOM 1545 N N . ALA A 1 204 ? 35.427 10.270 -7.977 1.00 65.38 204 ALA A N 1
ATOM 1546 C CA . ALA A 1 204 ? 36.804 10.719 -8.202 1.00 65.38 204 ALA A CA 1
ATOM 1547 C C . ALA A 1 204 ? 37.134 10.946 -9.690 1.00 65.38 204 ALA A C 1
ATOM 1549 O O . ALA A 1 204 ? 37.983 11.777 -10.003 1.00 65.38 204 ALA A O 1
ATOM 1550 N N . ALA A 1 205 ? 36.446 10.250 -10.599 1.00 67.25 205 ALA A N 1
ATOM 1551 C CA . ALA A 1 205 ? 36.545 10.448 -12.044 1.00 67.25 205 ALA A CA 1
ATOM 1552 C C . ALA A 1 205 ? 35.776 11.686 -12.556 1.00 67.25 205 ALA A C 1
ATOM 1554 O O . ALA A 1 205 ? 35.732 11.916 -13.761 1.00 67.25 205 ALA A O 1
ATOM 1555 N N . GLY A 1 206 ? 35.177 12.490 -11.667 1.00 68.75 206 GLY A N 1
ATOM 1556 C CA . GLY A 1 206 ? 34.523 13.752 -12.026 1.00 68.75 206 GLY A CA 1
ATOM 1557 C C . GLY A 1 206 ? 33.133 13.594 -12.644 1.00 68.75 206 GLY A C 1
ATOM 1558 O O . GLY A 1 206 ? 32.651 14.515 -13.295 1.00 68.75 206 GLY A O 1
ATOM 1559 N N . MET A 1 207 ? 32.476 12.447 -12.452 1.00 69.56 207 MET A N 1
ATOM 1560 C CA . MET A 1 207 ? 31.168 12.174 -13.065 1.00 69.56 207 MET A CA 1
ATOM 1561 C C . MET A 1 207 ? 29.978 12.714 -12.255 1.00 69.56 207 MET A C 1
ATOM 1563 O O . MET A 1 207 ? 28.843 12.647 -12.720 1.00 69.56 207 MET A O 1
ATOM 1567 N N . SER A 1 208 ? 30.220 13.293 -11.074 1.00 68.00 208 SER A N 1
ATOM 1568 C CA . SER A 1 208 ? 29.185 13.984 -10.290 1.00 68.00 208 SER A CA 1
ATOM 1569 C C . SER A 1 208 ? 28.778 15.307 -10.947 1.00 68.00 208 SER A C 1
ATOM 1571 O O . SER A 1 208 ? 29.599 15.981 -11.571 1.00 68.00 208 SER A O 1
ATOM 1573 N N . SER A 1 209 ? 27.505 15.683 -10.820 1.00 60.34 209 SER A N 1
ATOM 1574 C CA . SER A 1 209 ? 26.985 16.973 -11.296 1.00 60.34 209 SER A CA 1
ATOM 1575 C C . SER A 1 209 ? 27.357 18.124 -10.360 1.00 60.34 209 SER A C 1
ATOM 1577 O O . SER A 1 209 ? 27.221 19.285 -10.741 1.00 60.34 209 SER A O 1
ATOM 1579 N N . PHE A 1 210 ? 27.843 17.822 -9.151 1.00 56.19 210 PHE A N 1
ATOM 1580 C CA . PHE A 1 210 ? 28.305 18.818 -8.192 1.00 56.19 210 PHE A CA 1
ATOM 1581 C C . PHE A 1 210 ? 29.755 19.225 -8.498 1.00 56.19 210 PHE A C 1
ATOM 1583 O O . PHE A 1 210 ? 30.649 18.370 -8.497 1.00 56.19 210 PHE A O 1
ATOM 1590 N N . PRO A 1 211 ? 30.040 20.519 -8.737 1.00 48.31 211 PRO A N 1
ATOM 1591 C CA . PRO A 1 211 ? 31.403 20.976 -8.964 1.00 48.31 211 PRO A CA 1
ATOM 1592 C C . PRO A 1 211 ? 32.266 20.712 -7.727 1.00 48.31 211 PRO A C 1
ATOM 1594 O O . PRO A 1 211 ? 31.911 21.115 -6.619 1.00 48.31 211 PRO A O 1
ATOM 1597 N N . ALA A 1 212 ? 33.467 20.153 -7.909 1.00 48.47 212 ALA A N 1
ATOM 1598 C CA . ALA A 1 212 ? 34.468 20.084 -6.836 1.00 48.47 212 ALA A CA 1
ATOM 1599 C C . ALA A 1 212 ? 34.790 21.479 -6.242 1.00 48.47 212 ALA A C 1
ATOM 1601 O O . ALA A 1 212 ? 35.229 21.591 -5.099 1.00 48.47 212 ALA A O 1
ATOM 1602 N N . SER A 1 213 ? 34.540 22.547 -7.012 1.00 39.59 213 SER A N 1
ATOM 1603 C CA . SER A 1 213 ? 34.750 23.951 -6.650 1.00 39.59 213 SER A CA 1
ATOM 1604 C C . SER A 1 213 ? 33.580 24.629 -5.921 1.00 39.59 213 SER A C 1
ATOM 1606 O O . SER A 1 213 ? 33.727 25.781 -5.523 1.00 39.59 213 SER A O 1
ATOM 1608 N N . GLU A 1 214 ? 32.445 23.955 -5.698 1.00 38.56 214 GLU A N 1
ATOM 1609 C CA . GLU A 1 214 ? 31.369 24.459 -4.821 1.00 38.56 214 GLU A CA 1
ATOM 1610 C C . GLU A 1 214 ? 31.545 24.053 -3.349 1.00 38.56 214 GLU A C 1
ATOM 1612 O O . GLU A 1 214 ? 30.673 24.277 -2.506 1.00 38.56 214 GLU A O 1
ATOM 1617 N N . ALA A 1 215 ? 32.731 23.560 -2.988 1.00 37.09 215 ALA A N 1
ATOM 1618 C CA . ALA A 1 215 ? 33.212 23.661 -1.622 1.00 37.09 215 ALA A CA 1
ATOM 1619 C C . ALA A 1 215 ? 33.402 25.150 -1.272 1.00 37.09 215 ALA A C 1
ATOM 1621 O O . ALA A 1 215 ? 34.485 25.719 -1.419 1.00 37.09 215 ALA A O 1
ATOM 1622 N N . ARG A 1 216 ? 32.339 25.811 -0.786 1.00 38.53 216 ARG A N 1
ATOM 1623 C CA . ARG A 1 216 ? 32.498 27.050 -0.008 1.00 38.53 216 ARG A CA 1
ATOM 1624 C C . ARG A 1 216 ? 33.538 26.791 1.086 1.00 38.53 216 ARG A C 1
ATOM 1626 O O . ARG A 1 216 ? 33.637 25.673 1.592 1.00 38.53 216 ARG A O 1
ATOM 1633 N N . ARG A 1 217 ? 34.260 27.846 1.479 1.00 40.88 217 ARG A N 1
ATOM 1634 C CA . ARG A 1 217 ? 35.338 27.868 2.493 1.00 40.88 217 ARG A CA 1
ATOM 1635 C C . ARG A 1 217 ? 35.024 27.176 3.840 1.00 40.88 217 ARG A C 1
ATOM 1637 O O . ARG A 1 217 ? 35.953 26.974 4.610 1.00 40.88 217 ARG A O 1
ATOM 1644 N N . ASP A 1 218 ? 33.782 26.743 4.071 1.00 42.31 218 ASP A N 1
ATOM 1645 C CA . ASP A 1 218 ? 33.305 26.092 5.297 1.00 42.31 218 ASP A CA 1
ATOM 1646 C C . ASP A 1 218 ? 32.932 24.597 5.131 1.00 42.31 218 ASP A C 1
ATOM 1648 O O . ASP A 1 218 ? 32.375 23.989 6.044 1.00 42.31 218 ASP A O 1
ATOM 1652 N N . GLY A 1 219 ? 33.218 23.971 3.980 1.00 42.03 219 GLY A N 1
ATOM 1653 C CA . GLY A 1 219 ? 33.275 22.504 3.846 1.00 42.03 219 GLY A CA 1
ATOM 1654 C C . GLY A 1 219 ? 31.956 21.719 3.954 1.00 42.03 219 GLY A C 1
ATOM 1655 O O . GLY A 1 219 ? 31.999 20.497 4.082 1.00 42.03 219 GLY A O 1
ATOM 1656 N N . LYS A 1 220 ? 30.783 22.362 3.894 1.00 38.84 220 LYS A N 1
ATOM 1657 C CA . LYS A 1 220 ? 29.480 21.669 3.930 1.00 38.84 220 LYS A CA 1
ATOM 1658 C C . LYS A 1 220 ? 28.820 21.620 2.549 1.00 38.84 220 LYS A C 1
ATOM 1660 O O . LYS A 1 220 ? 28.318 22.631 2.067 1.00 38.84 220 LYS A O 1
ATOM 1665 N N . LEU A 1 221 ? 28.791 20.429 1.948 1.00 42.31 221 LEU A N 1
ATOM 1666 C CA . LEU A 1 221 ? 27.985 20.102 0.765 1.00 42.31 221 LEU A CA 1
ATOM 1667 C C . LEU A 1 221 ? 26.517 19.912 1.193 1.00 42.31 221 LEU A C 1
ATOM 1669 O O . LEU A 1 221 ? 26.229 19.098 2.069 1.00 42.31 221 LEU A O 1
ATOM 1673 N N . MET A 1 222 ? 25.584 20.652 0.590 1.00 43.06 222 MET A N 1
ATOM 1674 C CA . MET A 1 222 ? 24.136 20.478 0.789 1.00 43.06 222 MET A CA 1
ATOM 1675 C C . MET A 1 222 ? 23.613 19.407 -0.173 1.00 43.06 222 MET A C 1
ATOM 1677 O O . MET A 1 222 ? 23.020 19.707 -1.200 1.00 43.06 222 MET A O 1
ATOM 1681 N N . HIS A 1 223 ? 23.884 18.145 0.143 1.00 49.09 223 HIS A N 1
ATOM 1682 C CA . HIS A 1 223 ? 23.261 16.976 -0.479 1.00 49.09 223 HIS A CA 1
ATOM 1683 C C . HIS A 1 223 ? 23.464 15.777 0.458 1.00 49.09 223 HIS A C 1
ATOM 1685 O O . HIS A 1 223 ? 24.353 15.826 1.311 1.00 49.09 223 HIS A O 1
ATOM 1691 N N . HIS A 1 224 ? 22.711 14.681 0.309 1.00 46.31 224 HIS A N 1
ATOM 1692 C CA . HIS A 1 224 ? 22.920 13.453 1.102 1.00 46.31 224 HIS A CA 1
ATOM 1693 C C . HIS A 1 224 ? 24.399 13.001 1.125 1.00 46.31 224 HIS A C 1
ATOM 1695 O O . HIS A 1 224 ? 24.896 12.531 2.146 1.00 46.31 224 HIS A O 1
ATOM 1701 N N . GLN A 1 225 ? 25.141 13.273 0.046 1.00 48.72 225 GLN A N 1
ATOM 1702 C CA . GLN A 1 225 ? 26.579 13.011 -0.072 1.00 48.72 225 GLN A CA 1
ATOM 1703 C C . GLN A 1 225 ? 27.463 13.849 0.876 1.00 48.72 225 GLN A C 1
ATOM 1705 O O . GLN A 1 225 ? 28.529 13.390 1.282 1.00 48.72 225 GLN A O 1
ATOM 1710 N N . GLY A 1 226 ? 27.044 15.055 1.273 1.00 52.62 226 GLY A N 1
ATOM 1711 C CA . GLY A 1 226 ? 27.776 15.883 2.236 1.00 52.62 226 GLY A CA 1
ATOM 1712 C C . GLY A 1 226 ? 27.801 15.283 3.641 1.00 52.62 226 GLY A C 1
ATOM 1713 O O . GLY A 1 226 ? 28.813 15.378 4.336 1.00 52.62 226 GLY A O 1
ATOM 1714 N N . PHE A 1 227 ? 26.725 14.595 4.034 1.00 53.06 227 PHE A N 1
ATOM 1715 C CA . PHE A 1 227 ? 26.673 13.849 5.293 1.00 53.06 227 PHE A CA 1
ATOM 1716 C C . PHE A 1 227 ? 27.568 12.603 5.261 1.00 53.06 227 PHE A C 1
ATOM 1718 O O . PHE A 1 227 ? 28.222 12.304 6.262 1.00 53.06 227 PHE A O 1
ATOM 1725 N N . ASP A 1 228 ? 27.659 11.923 4.114 1.00 51.56 228 ASP A N 1
ATOM 1726 C CA . ASP A 1 228 ? 28.550 10.770 3.934 1.00 51.56 228 ASP A CA 1
ATOM 1727 C C . ASP A 1 228 ? 30.026 11.174 3.992 1.00 51.56 228 ASP A C 1
ATOM 1729 O O . ASP A 1 228 ? 30.812 10.538 4.694 1.00 51.56 228 ASP A O 1
ATOM 1733 N N . VAL A 1 229 ? 30.407 12.268 3.324 1.00 54.62 229 VAL A N 1
ATOM 1734 C CA . VAL A 1 229 ? 31.779 12.803 3.382 1.00 54.62 229 VAL A CA 1
ATOM 1735 C C . VAL A 1 229 ? 32.127 13.281 4.795 1.00 54.62 229 VAL A C 1
ATOM 1737 O O . VAL A 1 229 ? 33.237 13.034 5.263 1.00 54.62 229 VAL A O 1
ATOM 1740 N N . ALA A 1 230 ? 31.187 13.901 5.517 1.00 56.28 230 ALA A N 1
ATOM 1741 C CA . ALA A 1 230 ? 31.401 14.313 6.906 1.00 56.28 230 ALA A CA 1
ATOM 1742 C C . ALA A 1 230 ? 31.575 13.124 7.872 1.00 56.28 230 ALA A C 1
ATOM 1744 O O . ALA A 1 230 ? 32.284 13.253 8.869 1.00 56.28 230 ALA A O 1
ATOM 1745 N N . ARG A 1 231 ? 30.955 11.968 7.587 1.00 54.59 231 ARG A N 1
ATOM 1746 C CA . ARG A 1 231 ? 31.111 10.736 8.384 1.00 54.59 231 ARG A CA 1
ATOM 1747 C C . ARG A 1 231 ? 32.346 9.916 8.015 1.00 54.59 231 ARG A C 1
ATOM 1749 O O . ARG A 1 231 ? 32.927 9.297 8.899 1.00 54.59 231 ARG A O 1
ATOM 1756 N N . GLN A 1 232 ? 32.709 9.860 6.735 1.00 54.53 232 GLN A N 1
ATOM 1757 C CA . GLN A 1 232 ? 33.671 8.878 6.208 1.00 54.53 232 GLN A CA 1
ATOM 1758 C C . GLN A 1 232 ? 34.948 9.503 5.621 1.00 54.53 232 GLN A C 1
ATOM 1760 O O . GLN A 1 232 ? 35.872 8.778 5.254 1.00 54.53 232 GLN A O 1
ATOM 1765 N N . GLY A 1 233 ? 35.034 10.835 5.555 1.00 55.91 233 GLY A N 1
ATOM 1766 C CA . GLY A 1 233 ? 36.154 11.562 4.958 1.00 55.91 233 GLY A CA 1
ATOM 1767 C C . GLY A 1 233 ? 36.101 11.633 3.421 1.00 55.91 233 GLY A C 1
ATOM 1768 O O . GLY A 1 233 ? 35.205 11.069 2.787 1.00 55.91 233 GLY A O 1
ATOM 1769 N N . PRO A 1 234 ? 37.047 12.357 2.788 1.00 55.94 234 PRO A N 1
ATOM 1770 C CA . PRO A 1 234 ? 37.110 12.484 1.335 1.00 55.94 234 PRO A CA 1
ATOM 1771 C C . PRO A 1 234 ? 37.389 11.126 0.682 1.00 55.94 234 PRO A C 1
ATOM 1773 O O . PRO A 1 234 ? 38.370 10.443 0.989 1.00 55.94 234 PRO A O 1
ATOM 1776 N N . LYS A 1 235 ? 36.514 10.744 -0.247 1.00 56.22 235 LYS A N 1
ATOM 1777 C CA . LYS A 1 235 ? 36.557 9.456 -0.941 1.00 56.22 235 LYS A CA 1
ATOM 1778 C C . LYS A 1 235 ? 37.741 9.420 -1.917 1.00 56.22 235 LYS A C 1
ATOM 1780 O O . LYS A 1 235 ? 37.817 10.229 -2.835 1.00 56.22 235 LYS A O 1
ATOM 1785 N N . LYS A 1 236 ? 38.670 8.479 -1.715 1.00 57.38 236 LYS A N 1
ATOM 1786 C CA . LYS A 1 236 ? 39.796 8.209 -2.627 1.00 57.38 236 LYS A 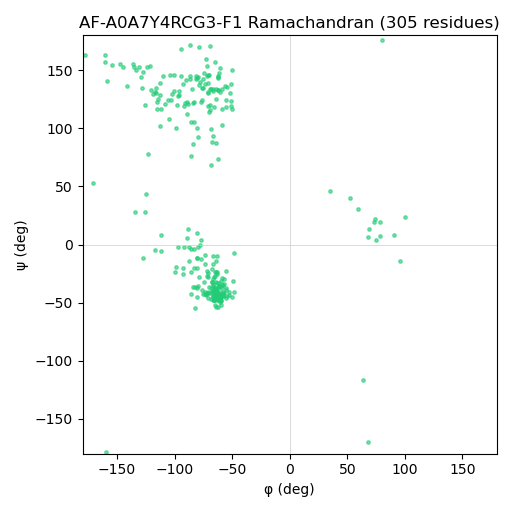CA 1
ATOM 1787 C C . LYS A 1 236 ? 39.437 7.080 -3.590 1.00 57.38 236 LYS A C 1
ATOM 1789 O O . LYS A 1 236 ? 38.750 6.136 -3.197 1.00 57.38 236 LYS A O 1
ATOM 1794 N N . ALA A 1 237 ? 39.926 7.170 -4.825 1.00 58.16 237 ALA A N 1
ATOM 1795 C CA . ALA A 1 237 ? 39.788 6.091 -5.793 1.00 58.16 237 ALA A CA 1
ATOM 1796 C C . ALA A 1 237 ? 40.482 4.818 -5.275 1.00 58.16 237 ALA A C 1
ATOM 1798 O O . ALA A 1 237 ? 41.624 4.865 -4.821 1.00 58.16 237 ALA A O 1
ATOM 1799 N N . THR A 1 238 ? 39.780 3.691 -5.330 1.00 58.69 238 THR A N 1
ATOM 1800 C CA . THR A 1 238 ? 40.262 2.365 -4.933 1.00 58.69 238 THR A CA 1
ATOM 1801 C C . THR A 1 238 ? 40.853 1.580 -6.107 1.00 58.69 238 THR A C 1
ATOM 1803 O O . THR A 1 238 ? 41.726 0.748 -5.888 1.00 58.69 238 THR A O 1
ATOM 1806 N N . HIS A 1 239 ? 40.434 1.863 -7.351 1.00 63.16 239 HIS A N 1
ATOM 1807 C CA . HIS A 1 239 ? 40.921 1.206 -8.574 1.00 63.16 239 HIS A CA 1
ATOM 1808 C C . HIS A 1 239 ? 40.976 2.184 -9.763 1.00 63.16 239 HIS A C 1
ATOM 1810 O O . HIS A 1 239 ? 40.201 3.136 -9.814 1.00 63.16 239 HIS A O 1
ATOM 1816 N N . ALA A 1 240 ? 41.870 1.936 -10.731 1.00 65.19 240 ALA A N 1
ATOM 1817 C CA . ALA A 1 240 ? 42.091 2.819 -11.887 1.00 65.19 240 ALA A CA 1
ATOM 1818 C C . ALA A 1 240 ? 41.033 2.691 -13.003 1.00 65.19 240 ALA A C 1
ATOM 1820 O O . ALA A 1 240 ? 40.790 3.651 -13.729 1.00 65.19 240 ALA A O 1
ATOM 1821 N N . LYS A 1 241 ? 40.403 1.516 -13.153 1.00 76.38 241 LYS A N 1
ATOM 1822 C CA . LYS A 1 241 ? 39.357 1.257 -14.157 1.00 76.38 241 LYS A CA 1
ATOM 1823 C C . LYS A 1 241 ? 37.978 1.324 -13.498 1.00 76.38 241 LYS A C 1
ATOM 1825 O O . LYS A 1 241 ? 37.760 0.700 -12.460 1.00 76.38 241 LYS A O 1
ATOM 1830 N N . LEU A 1 242 ? 37.044 2.049 -14.113 1.00 76.88 242 LEU A N 1
ATOM 1831 C CA . LEU A 1 242 ? 35.638 2.046 -13.702 1.00 76.88 242 LEU A CA 1
ATOM 1832 C C . LEU A 1 242 ? 34.996 0.690 -14.028 1.00 76.88 242 LEU A C 1
ATOM 1834 O O . LEU A 1 242 ? 35.144 0.181 -15.149 1.00 76.88 242 LEU A O 1
ATOM 1838 N N . ARG A 1 243 ? 34.256 0.132 -13.060 1.00 79.00 243 ARG A N 1
ATOM 1839 C CA . ARG A 1 243 ? 33.391 -1.041 -13.281 1.00 79.00 243 ARG A CA 1
ATOM 1840 C C . ARG A 1 243 ? 32.343 -0.694 -14.335 1.00 79.00 243 ARG A C 1
ATOM 1842 O O . ARG A 1 243 ? 31.969 0.471 -14.437 1.00 79.00 243 ARG A O 1
ATOM 1849 N N . ALA A 1 244 ? 31.851 -1.679 -15.082 1.00 80.69 244 ALA A N 1
ATOM 1850 C CA . ALA A 1 244 ? 30.865 -1.453 -16.141 1.00 80.69 244 ALA A CA 1
ATOM 1851 C C . ALA A 1 244 ? 29.659 -0.615 -15.669 1.00 80.69 244 ALA A C 1
ATOM 1853 O O . ALA A 1 244 ? 29.333 0.380 -16.307 1.00 80.69 244 ALA A O 1
ATOM 1854 N N . LYS A 1 245 ? 29.099 -0.923 -14.490 1.00 74.81 245 LYS A N 1
ATOM 1855 C CA . LYS A 1 245 ? 27.976 -0.179 -13.884 1.00 74.81 245 LYS A CA 1
ATOM 1856 C C . LYS A 1 245 ? 28.275 1.259 -13.446 1.00 74.81 245 LYS A C 1
ATOM 1858 O O . LYS A 1 245 ? 27.355 2.006 -13.148 1.00 74.81 245 LYS A O 1
ATOM 1863 N N . ASP A 1 246 ? 29.550 1.618 -13.321 1.00 75.19 246 ASP A N 1
ATOM 1864 C CA . ASP A 1 246 ? 29.987 2.949 -12.890 1.00 75.19 246 ASP A CA 1
ATOM 1865 C C . ASP A 1 246 ? 30.343 3.853 -14.082 1.00 75.19 246 ASP A C 1
ATOM 1867 O O . ASP A 1 246 ? 30.764 4.988 -13.874 1.00 75.19 246 ASP A O 1
ATOM 1871 N N . ARG A 1 247 ? 30.264 3.347 -15.320 1.00 80.25 247 ARG A N 1
ATOM 1872 C CA . ARG A 1 247 ? 30.585 4.115 -16.529 1.00 80.25 247 ARG A CA 1
ATOM 1873 C C . ARG A 1 247 ? 29.393 4.988 -16.916 1.00 80.25 247 ARG A C 1
ATOM 1875 O O . ARG A 1 247 ? 28.260 4.531 -16.789 1.00 80.25 247 ARG A O 1
ATOM 1882 N N . PRO A 1 248 ? 29.638 6.208 -17.410 1.00 76.06 248 PRO A N 1
ATOM 1883 C CA . PRO A 1 248 ? 28.558 7.076 -17.830 1.00 76.06 248 PRO A CA 1
ATOM 1884 C C . PRO A 1 248 ? 27.951 6.529 -19.121 1.00 76.06 248 PRO A C 1
ATOM 1886 O O . PRO A 1 248 ? 28.659 5.972 -19.971 1.00 76.06 248 PRO A O 1
ATOM 1889 N N . LEU A 1 249 ? 26.643 6.685 -19.270 1.00 78.50 249 LEU A N 1
ATOM 1890 C CA . LEU A 1 249 ? 25.958 6.310 -20.495 1.00 78.50 249 LEU A CA 1
ATOM 1891 C C . LEU A 1 249 ? 26.141 7.431 -21.517 1.00 78.50 249 LEU A C 1
ATOM 1893 O O . LEU A 1 249 ? 26.161 8.610 -21.173 1.00 78.50 249 LEU A O 1
ATOM 1897 N N . ALA A 1 250 ? 26.259 7.083 -22.800 1.00 76.25 250 ALA A N 1
ATOM 1898 C CA . ALA A 1 250 ? 26.402 8.091 -23.855 1.00 76.25 250 ALA A CA 1
ATOM 1899 C C . ALA A 1 250 ? 25.230 9.091 -23.855 1.00 76.25 250 ALA A C 1
ATOM 1901 O O . ALA A 1 250 ? 25.423 10.281 -24.101 1.00 76.25 250 ALA A O 1
ATOM 1902 N N . ASN A 1 251 ? 24.035 8.608 -23.508 1.00 76.94 251 ASN A N 1
ATOM 1903 C CA . ASN A 1 251 ? 22.831 9.421 -23.441 1.00 76.94 251 ASN A CA 1
ATOM 1904 C C . ASN A 1 251 ? 22.790 10.369 -22.231 1.00 76.94 251 ASN A C 1
ATOM 1906 O O . ASN A 1 251 ? 21.940 11.247 -22.230 1.00 76.94 251 ASN A O 1
ATOM 1910 N N . ASP A 1 252 ? 23.710 10.270 -21.262 1.00 76.81 252 ASP A N 1
ATOM 1911 C CA . ASP A 1 252 ? 23.777 11.193 -20.112 1.00 76.81 252 ASP A CA 1
ATOM 1912 C C . ASP A 1 252 ? 24.162 12.635 -20.512 1.00 76.81 252 ASP A C 1
ATOM 1914 O O . ASP A 1 252 ? 24.113 13.557 -19.694 1.00 76.81 252 ASP A O 1
ATOM 1918 N N . PHE A 1 253 ? 24.582 12.839 -21.767 1.00 78.31 253 PHE A N 1
ATOM 1919 C CA . PHE A 1 253 ? 25.155 14.092 -22.273 1.00 78.31 253 PHE A CA 1
ATOM 1920 C C . PHE A 1 253 ? 24.439 14.639 -23.515 1.00 78.31 253 PHE A C 1
ATOM 1922 O O . PHE A 1 253 ? 25.047 15.316 -24.346 1.00 78.31 253 PHE A O 1
ATOM 1929 N N . LEU A 1 254 ? 23.152 14.334 -23.667 1.00 80.44 254 LEU A N 1
ATOM 1930 C CA . LEU A 1 254 ? 22.350 14.828 -24.786 1.00 80.44 254 LEU A CA 1
ATOM 1931 C C . LEU A 1 254 ? 22.087 16.335 -24.667 1.00 80.44 254 LEU A C 1
ATOM 1933 O O . LEU A 1 254 ? 21.903 16.864 -23.572 1.00 80.44 254 LEU A O 1
ATOM 1937 N N . SER A 1 255 ? 22.026 17.021 -25.810 1.00 86.88 255 SER A N 1
ATOM 1938 C CA . SER A 1 255 ? 21.486 18.381 -25.871 1.00 86.88 255 SER A CA 1
ATOM 1939 C C . SER A 1 255 ? 19.963 18.362 -25.716 1.00 86.88 255 SER A C 1
ATOM 1941 O O . SER A 1 255 ? 19.320 17.354 -26.009 1.00 86.88 255 SER A O 1
ATOM 1943 N N . ASP A 1 256 ? 19.368 19.491 -25.331 1.00 85.88 256 ASP A N 1
ATOM 1944 C CA . ASP A 1 256 ? 17.908 19.627 -25.217 1.00 85.88 256 ASP A CA 1
ATOM 1945 C C . ASP A 1 256 ? 17.174 19.270 -26.518 1.00 85.88 256 ASP A C 1
ATOM 1947 O O . ASP A 1 256 ? 16.095 18.677 -26.489 1.00 85.88 256 ASP A O 1
ATOM 1951 N N . ASP A 1 257 ? 17.749 19.622 -27.669 1.00 89.56 257 ASP A N 1
ATOM 1952 C CA . ASP A 1 257 ? 17.153 19.336 -28.976 1.00 89.56 257 ASP A CA 1
ATOM 1953 C C . ASP A 1 257 ? 17.207 17.845 -29.307 1.00 89.56 257 ASP A C 1
ATOM 1955 O O . ASP A 1 257 ? 16.219 17.273 -29.769 1.00 89.56 257 ASP A O 1
ATOM 1959 N N . GLU A 1 258 ? 18.333 17.194 -29.014 1.00 88.06 258 GLU A N 1
ATOM 1960 C CA . GLU A 1 258 ? 18.482 15.757 -29.225 1.00 88.06 258 GLU A CA 1
ATOM 1961 C C . GLU A 1 258 ? 17.597 14.962 -28.258 1.00 88.06 258 GLU A C 1
ATOM 1963 O O . GLU A 1 258 ? 16.961 13.978 -28.635 1.00 88.06 258 GLU A O 1
ATOM 1968 N N . PHE A 1 259 ? 17.473 15.443 -27.025 1.00 87.62 259 PHE A N 1
ATOM 1969 C CA . PHE A 1 259 ? 16.572 14.894 -26.028 1.00 87.62 259 PHE A CA 1
ATOM 1970 C C . PHE A 1 259 ? 15.105 14.960 -26.473 1.00 87.62 259 PHE A C 1
ATOM 1972 O O . PHE A 1 259 ? 14.394 13.955 -26.422 1.00 87.62 259 PHE A O 1
ATOM 1979 N N . LYS A 1 260 ? 14.654 16.117 -26.975 1.00 88.62 260 LYS A N 1
ATOM 1980 C CA . LYS A 1 260 ? 13.310 16.261 -27.555 1.00 88.62 260 LYS A CA 1
ATOM 1981 C C . LYS A 1 260 ? 13.126 15.316 -28.736 1.00 88.62 260 LYS A C 1
ATOM 1983 O O . LYS A 1 260 ? 12.134 14.591 -28.775 1.00 88.62 260 LYS A O 1
ATOM 1988 N N . ARG A 1 261 ? 14.090 15.270 -29.665 1.00 91.50 261 ARG A N 1
ATOM 1989 C CA . ARG A 1 261 ? 14.062 14.370 -30.830 1.00 91.50 261 ARG A CA 1
ATOM 1990 C C . ARG A 1 261 ? 13.833 12.916 -30.408 1.00 91.50 261 ARG A C 1
ATOM 1992 O O . ARG A 1 261 ? 13.019 12.229 -31.024 1.00 91.50 261 ARG A O 1
ATOM 1999 N N . LEU A 1 262 ? 14.511 12.463 -29.355 1.00 90.50 262 LEU A N 1
ATOM 2000 C CA . LEU A 1 262 ? 14.349 11.114 -28.816 1.00 90.50 262 LEU A CA 1
ATOM 2001 C C . LEU A 1 262 ? 12.989 10.895 -28.145 1.00 90.50 262 LEU A C 1
ATOM 2003 O O . LEU A 1 262 ? 12.373 9.866 -28.399 1.00 90.50 262 LEU A O 1
ATOM 2007 N N . LEU A 1 263 ? 12.468 11.855 -27.372 1.00 91.38 263 LEU A N 1
ATOM 2008 C CA . LEU A 1 263 ? 11.109 11.756 -26.817 1.00 91.38 263 LEU A CA 1
ATOM 2009 C C . LEU A 1 263 ? 10.053 11.595 -27.918 1.00 91.38 263 LEU A C 1
ATOM 2011 O O . LEU A 1 263 ? 9.175 10.741 -27.797 1.00 91.38 263 LEU A O 1
ATOM 2015 N N . HIS A 1 264 ? 10.158 12.367 -29.005 1.00 93.38 264 HIS A N 1
ATOM 2016 C CA . HIS A 1 264 ? 9.268 12.212 -30.159 1.00 93.38 264 HIS A CA 1
ATOM 2017 C C . HIS A 1 264 ? 9.431 10.846 -30.825 1.00 93.38 264 HIS A C 1
ATOM 2019 O O . HIS A 1 264 ? 8.431 10.237 -31.196 1.00 93.38 264 HIS A O 1
ATOM 2025 N N . ALA A 1 265 ? 10.662 10.344 -30.956 1.00 94.00 265 ALA A N 1
ATOM 2026 C CA . ALA A 1 265 ? 10.903 9.017 -31.508 1.00 94.00 265 ALA A CA 1
ATOM 2027 C C . ALA A 1 265 ? 10.263 7.928 -30.631 1.00 94.00 265 ALA A C 1
ATOM 2029 O O . ALA A 1 265 ? 9.447 7.155 -31.125 1.00 94.00 265 ALA A O 1
ATOM 2030 N N . TRP A 1 266 ? 10.555 7.900 -29.329 1.00 93.44 266 TRP A N 1
ATOM 2031 C CA . TRP A 1 266 ? 10.052 6.880 -28.406 1.00 93.44 266 TRP A CA 1
ATOM 2032 C C . TRP A 1 266 ? 8.531 6.917 -28.267 1.00 93.44 266 TRP A C 1
ATOM 2034 O O . TRP A 1 266 ? 7.865 5.913 -28.512 1.00 93.44 266 TRP A O 1
ATOM 2044 N N . PHE A 1 267 ? 7.951 8.072 -27.934 1.00 95.56 267 PHE A N 1
ATOM 2045 C CA . PHE A 1 267 ? 6.498 8.182 -27.793 1.00 95.56 267 PHE A CA 1
ATOM 2046 C C . PHE A 1 267 ? 5.779 8.026 -29.132 1.00 95.56 267 PHE A C 1
ATOM 2048 O O . PHE A 1 267 ? 4.702 7.435 -29.172 1.00 95.56 267 PHE A O 1
ATOM 2055 N N . GLY A 1 268 ? 6.391 8.463 -30.235 1.00 96.00 268 GLY A N 1
ATOM 2056 C CA . GLY A 1 268 ? 5.879 8.227 -31.581 1.00 96.00 268 GLY A CA 1
ATOM 2057 C C . GLY A 1 268 ? 5.767 6.739 -31.913 1.00 96.00 268 GLY A C 1
ATOM 2058 O O . GLY A 1 268 ? 4.749 6.319 -32.462 1.00 96.00 268 GLY A O 1
ATOM 2059 N N . GLN A 1 269 ? 6.751 5.916 -31.527 1.00 96.31 269 GLN A N 1
ATOM 2060 C CA . GLN A 1 269 ? 6.645 4.462 -31.687 1.00 96.31 269 GLN A CA 1
ATOM 2061 C C . GLN A 1 269 ? 5.497 3.886 -30.854 1.00 96.31 269 GLN A C 1
ATOM 2063 O O . GLN A 1 269 ? 4.736 3.074 -31.375 1.00 96.31 269 GLN A O 1
ATOM 2068 N N . ILE A 1 270 ? 5.308 4.345 -29.611 1.00 96.44 270 ILE A N 1
ATOM 2069 C CA . ILE A 1 270 ? 4.178 3.918 -28.767 1.00 96.44 270 ILE A CA 1
ATOM 2070 C C . ILE A 1 270 ? 2.849 4.256 -29.445 1.00 96.44 270 ILE A C 1
ATOM 2072 O O . ILE A 1 270 ? 2.022 3.367 -29.627 1.00 96.44 270 ILE A O 1
ATOM 2076 N N . GLY A 1 271 ? 2.660 5.508 -29.870 1.00 96.06 271 GLY A N 1
ATOM 2077 C CA . GLY A 1 271 ? 1.448 5.939 -30.571 1.00 96.06 271 GLY A CA 1
ATOM 2078 C C . GLY A 1 271 ? 1.197 5.174 -31.874 1.00 96.06 271 GLY A C 1
ATOM 2079 O O . GLY A 1 271 ? 0.049 4.935 -32.237 1.00 96.06 271 GLY A O 1
ATOM 2080 N N . ARG A 1 272 ? 2.262 4.737 -32.558 1.00 96.25 272 ARG A N 1
ATOM 2081 C CA . ARG A 1 272 ? 2.177 3.950 -33.795 1.00 96.25 272 ARG A CA 1
ATOM 2082 C C . ARG A 1 272 ? 1.715 2.511 -33.563 1.00 96.25 272 ARG A C 1
ATOM 2084 O O . ARG A 1 272 ? 0.952 1.997 -34.377 1.00 96.25 272 ARG A O 1
ATOM 2091 N N . VAL A 1 273 ? 2.228 1.840 -32.530 1.00 96.38 273 VAL A N 1
ATOM 2092 C CA . VAL A 1 273 ? 2.043 0.383 -32.358 1.00 96.38 273 VAL A CA 1
ATOM 2093 C C . VAL A 1 273 ? 0.946 0.012 -31.367 1.00 96.38 273 VAL A C 1
ATOM 2095 O O . VAL A 1 273 ? 0.405 -1.093 -31.438 1.00 96.38 273 VAL A O 1
ATOM 2098 N N . LEU A 1 274 ? 0.615 0.911 -30.440 1.00 97.25 274 LEU A N 1
ATOM 2099 C CA . LEU A 1 274 ? -0.417 0.692 -29.436 1.00 97.25 274 LEU A CA 1
ATOM 2100 C C . LEU A 1 274 ? -1.805 0.711 -30.087 1.00 97.25 274 LEU A C 1
ATOM 2102 O O . LEU A 1 274 ? -2.155 1.634 -30.822 1.00 97.25 274 LEU A O 1
ATOM 2106 N N . LEU A 1 275 ? -2.627 -0.299 -29.795 1.00 97.56 275 LEU A N 1
ATOM 2107 C CA . LEU A 1 275 ? -4.001 -0.326 -30.290 1.00 97.56 275 LEU A CA 1
ATOM 2108 C C . LEU A 1 275 ? -4.818 0.863 -29.737 1.00 97.56 275 LEU A C 1
ATOM 2110 O O . LEU A 1 275 ? -4.656 1.229 -28.569 1.00 97.56 275 LEU A O 1
ATOM 2114 N N . PRO A 1 276 ? -5.760 1.428 -30.518 1.00 95.44 276 PRO A N 1
ATOM 2115 C CA . PRO A 1 276 ? -6.619 2.512 -30.047 1.00 95.44 276 PRO A CA 1
ATOM 2116 C C . PRO A 1 276 ? -7.365 2.162 -28.752 1.00 95.44 276 PRO A C 1
ATOM 2118 O O . PRO A 1 276 ? -7.916 1.069 -28.612 1.00 95.44 276 PRO A O 1
ATOM 2121 N N . GLY A 1 277 ? -7.397 3.103 -27.804 1.00 94.62 277 GLY A N 1
ATOM 2122 C CA . GLY A 1 277 ? -8.071 2.939 -26.509 1.00 94.62 277 GLY A CA 1
ATOM 2123 C C . GLY A 1 277 ? -7.300 2.112 -25.473 1.00 94.62 277 GLY A C 1
ATOM 2124 O O . GLY A 1 277 ? -7.853 1.791 -24.422 1.00 94.62 277 GLY A O 1
ATOM 2125 N N . ARG A 1 278 ? -6.044 1.746 -25.750 1.00 96.81 278 ARG A N 1
ATOM 2126 C CA . ARG A 1 278 ? -5.166 1.042 -24.809 1.00 96.81 278 ARG A CA 1
ATOM 2127 C C . ARG A 1 278 ? -4.271 1.994 -24.017 1.00 96.81 278 ARG A C 1
ATOM 2129 O O . ARG A 1 278 ? -4.182 3.179 -24.324 1.00 96.81 278 ARG A O 1
ATOM 2136 N N . ALA A 1 279 ? -3.632 1.461 -22.978 1.00 95.31 279 ALA A N 1
ATOM 2137 C CA . ALA A 1 279 ? -2.856 2.236 -22.018 1.00 95.31 279 ALA A CA 1
ATOM 2138 C C . ALA A 1 279 ? -1.342 2.100 -22.239 1.00 95.31 279 ALA A C 1
ATOM 2140 O O . ALA A 1 279 ? -0.838 1.032 -22.594 1.00 95.31 279 ALA A O 1
ATOM 2141 N N . ALA A 1 280 ? -0.625 3.186 -21.961 1.00 94.50 280 ALA A N 1
ATOM 2142 C CA . ALA A 1 280 ? 0.822 3.198 -21.811 1.00 94.50 280 ALA A CA 1
ATOM 2143 C C . ALA A 1 280 ? 1.177 3.692 -20.403 1.00 94.50 280 ALA A C 1
ATOM 2145 O O . ALA A 1 280 ? 0.643 4.705 -19.949 1.00 94.50 280 ALA A O 1
ATOM 2146 N N . TYR A 1 281 ? 2.079 2.981 -19.733 1.00 94.25 281 TYR A N 1
ATOM 2147 C CA . TYR A 1 281 ? 2.648 3.340 -18.438 1.00 94.25 281 TYR A CA 1
ATOM 2148 C C . TYR A 1 281 ? 4.082 3.819 -18.644 1.00 94.25 281 TYR A C 1
ATOM 2150 O O . TYR A 1 281 ? 4.898 3.113 -19.241 1.00 94.25 281 TYR A O 1
ATOM 2158 N N . ILE A 1 282 ? 4.366 5.032 -18.171 1.00 90.56 282 ILE A N 1
ATOM 2159 C CA . ILE A 1 282 ? 5.666 5.688 -18.317 1.00 90.56 282 ILE A CA 1
ATOM 2160 C C . ILE A 1 282 ? 6.259 5.860 -16.924 1.00 90.56 282 ILE A C 1
ATOM 2162 O O . ILE A 1 282 ? 5.699 6.570 -16.090 1.00 90.56 282 ILE A O 1
ATOM 2166 N N . TRP A 1 283 ? 7.389 5.210 -16.690 1.00 86.88 283 TRP A N 1
ATOM 2167 C CA . TRP A 1 283 ? 8.160 5.298 -15.461 1.00 86.88 283 TRP A CA 1
ATOM 2168 C C . TRP A 1 283 ? 9.228 6.380 -15.604 1.00 86.88 283 TRP A C 1
ATOM 2170 O O . TRP A 1 283 ? 9.879 6.504 -16.638 1.00 86.88 283 TRP A O 1
ATOM 2180 N N . GLY A 1 284 ? 9.426 7.181 -14.564 1.00 77.88 284 GLY A N 1
ATOM 2181 C CA . GLY A 1 284 ? 10.436 8.229 -14.588 1.00 77.88 284 GLY A CA 1
ATOM 2182 C C . GLY A 1 284 ? 10.507 8.984 -13.272 1.00 77.88 284 GLY A C 1
ATOM 2183 O O . GLY A 1 284 ? 9.598 8.924 -12.447 1.00 77.88 284 GLY A O 1
ATOM 2184 N N . GLY A 1 285 ? 11.605 9.711 -13.067 1.00 73.81 285 GLY A N 1
ATOM 2185 C CA . GLY A 1 285 ? 11.712 10.616 -11.928 1.00 73.81 285 GLY A CA 1
ATOM 2186 C C . GLY A 1 285 ? 10.651 11.715 -12.006 1.00 73.81 285 GLY A C 1
ATOM 2187 O O . GLY A 1 285 ? 10.374 12.231 -13.088 1.00 73.81 285 GLY A O 1
ATOM 2188 N N . TYR A 1 286 ? 10.106 12.123 -10.859 1.00 72.94 286 TYR A N 1
ATOM 2189 C CA . TYR A 1 286 ? 9.082 13.174 -10.770 1.00 72.94 286 TYR A CA 1
ATOM 2190 C C . TYR A 1 286 ? 9.445 14.439 -11.574 1.00 72.94 286 TYR A C 1
ATOM 2192 O O . TYR A 1 286 ? 8.619 14.984 -12.303 1.00 72.94 286 TYR A O 1
ATOM 2200 N N . ALA A 1 287 ? 10.714 14.860 -11.523 1.00 73.31 287 ALA A N 1
ATOM 2201 C CA . ALA A 1 287 ? 11.211 16.027 -12.255 1.00 73.31 287 ALA A CA 1
ATOM 2202 C C . ALA A 1 287 ? 11.141 15.887 -13.792 1.00 73.31 287 ALA A C 1
ATOM 2204 O O . ALA A 1 287 ? 11.064 16.896 -14.489 1.00 73.31 287 ALA A O 1
ATOM 2205 N N . ASN A 1 288 ? 11.121 14.662 -14.328 1.00 77.38 288 ASN A N 1
ATOM 2206 C CA . ASN A 1 288 ? 11.049 14.414 -15.769 1.00 77.38 288 ASN A CA 1
ATOM 2207 C C . ASN A 1 288 ? 9.629 14.536 -16.325 1.00 77.38 288 ASN A C 1
ATOM 2209 O O . ASN A 1 288 ? 9.475 14.766 -17.523 1.00 77.38 288 ASN A O 1
ATOM 2213 N N . CYS A 1 289 ? 8.597 14.428 -15.478 1.00 81.25 289 CYS A N 1
ATOM 2214 C CA . CYS A 1 289 ? 7.200 14.439 -15.919 1.00 81.25 289 CYS A CA 1
ATOM 2215 C C . CYS A 1 289 ? 6.837 15.702 -16.714 1.00 81.25 289 CYS A C 1
ATOM 2217 O O . CYS A 1 289 ? 6.008 15.640 -17.616 1.00 81.25 289 CYS A O 1
ATOM 2219 N N . ALA A 1 290 ? 7.487 16.836 -16.435 1.00 84.56 290 ALA A N 1
ATOM 2220 C CA . ALA A 1 290 ? 7.266 18.088 -17.156 1.00 84.56 290 ALA A CA 1
ATOM 2221 C C . ALA A 1 290 ? 7.737 18.053 -18.625 1.00 84.56 290 ALA A C 1
ATOM 2223 O O . ALA A 1 290 ? 7.258 18.845 -19.435 1.00 84.56 290 ALA A O 1
ATOM 2224 N N . ASN A 1 291 ? 8.639 17.136 -18.988 1.00 86.25 291 ASN A N 1
ATOM 2225 C CA . ASN A 1 291 ? 9.207 17.049 -20.335 1.00 86.25 291 ASN A CA 1
ATOM 2226 C C . ASN A 1 291 ? 8.317 16.273 -21.321 1.00 86.25 291 ASN A C 1
ATOM 2228 O O . ASN A 1 291 ? 8.465 16.414 -22.532 1.00 86.25 291 ASN A O 1
ATOM 2232 N N . TYR A 1 292 ? 7.395 15.445 -20.827 1.00 89.88 292 TYR A N 1
ATOM 2233 C CA . TYR A 1 292 ? 6.617 14.516 -21.652 1.00 89.88 292 TYR A CA 1
ATOM 2234 C C . TYR A 1 292 ? 5.391 15.103 -22.373 1.00 89.88 292 TYR A C 1
ATOM 2236 O O . TYR A 1 292 ? 5.148 14.690 -23.508 1.00 89.88 292 TYR A O 1
ATOM 2244 N N . PRO A 1 293 ? 4.608 16.045 -21.803 1.00 91.44 293 PRO A N 1
ATOM 2245 C CA . PRO A 1 293 ? 3.292 16.401 -22.337 1.00 91.44 293 PRO A CA 1
ATOM 2246 C C . PRO A 1 293 ? 3.270 16.827 -23.809 1.00 91.44 293 PRO A C 1
ATOM 2248 O O . PRO A 1 293 ? 2.351 16.449 -24.533 1.00 91.44 293 PRO A O 1
ATOM 2251 N N . ALA A 1 294 ? 4.272 17.584 -24.269 1.00 91.88 294 ALA A N 1
ATOM 2252 C CA . ALA A 1 294 ? 4.352 18.012 -25.666 1.00 91.88 294 ALA A CA 1
ATOM 2253 C C . ALA A 1 294 ? 4.541 16.816 -26.614 1.00 91.88 294 ALA A C 1
ATOM 2255 O O . ALA A 1 294 ? 3.745 16.622 -27.531 1.00 91.88 294 ALA A O 1
ATOM 2256 N N . ALA A 1 295 ? 5.533 15.968 -26.337 1.00 93.12 295 ALA A N 1
ATOM 2257 C CA . ALA A 1 295 ? 5.830 14.801 -27.159 1.00 93.12 295 ALA A CA 1
ATOM 2258 C C . ALA A 1 295 ? 4.709 13.745 -27.107 1.00 93.12 295 ALA A C 1
ATOM 2260 O O . ALA A 1 295 ? 4.388 13.149 -28.132 1.00 93.12 295 ALA A O 1
ATOM 2261 N N . LEU A 1 296 ? 4.048 13.564 -25.954 1.00 94.69 296 LEU A N 1
ATOM 2262 C CA . LEU A 1 296 ? 2.869 12.694 -25.831 1.00 94.69 296 LEU A CA 1
ATOM 2263 C C . LEU A 1 296 ? 1.712 13.179 -26.704 1.00 94.69 296 LEU A C 1
ATOM 2265 O O . LEU A 1 296 ? 1.134 12.397 -27.458 1.00 94.69 296 LEU A O 1
ATOM 2269 N N . LYS A 1 297 ? 1.407 14.480 -26.644 1.00 94.88 297 LYS A N 1
ATOM 2270 C CA . LYS A 1 297 ? 0.346 15.084 -27.453 1.00 94.88 297 LYS A CA 1
ATOM 2271 C C . LYS A 1 297 ? 0.612 14.908 -28.947 1.00 94.88 297 LYS A C 1
ATOM 2273 O O . LYS A 1 297 ? -0.303 14.563 -29.688 1.00 94.88 297 LYS A O 1
ATOM 2278 N N . GLU A 1 298 ? 1.846 15.137 -29.384 1.00 95.06 298 GLU A N 1
ATOM 2279 C CA . GLU A 1 298 ? 2.240 14.972 -30.787 1.00 95.06 298 GLU A CA 1
ATOM 2280 C C . GLU A 1 298 ? 2.204 13.511 -31.249 1.00 95.06 298 GLU A C 1
ATOM 2282 O O . GLU A 1 298 ? 1.853 13.242 -32.395 1.00 95.06 298 GLU A O 1
ATOM 2287 N N . ALA A 1 299 ? 2.480 12.567 -30.349 1.00 95.00 299 ALA A N 1
ATOM 2288 C CA . ALA A 1 299 ? 2.339 11.136 -30.599 1.00 95.00 299 ALA A CA 1
ATOM 2289 C C . ALA A 1 299 ? 0.883 10.626 -30.532 1.00 95.00 299 ALA A C 1
ATOM 2291 O O . ALA A 1 299 ? 0.645 9.435 -30.722 1.00 95.00 299 ALA A O 1
ATOM 2292 N N . GLY A 1 300 ? -0.098 11.493 -30.247 1.00 94.88 300 GLY A N 1
ATOM 2293 C CA . GLY A 1 300 ? -1.504 11.102 -30.104 1.00 94.88 300 GLY A CA 1
ATOM 2294 C C . GLY A 1 300 ? -1.814 10.335 -28.813 1.00 94.88 300 GLY A C 1
ATOM 2295 O O . GLY A 1 300 ? -2.835 9.654 -28.733 1.00 94.88 300 GLY A O 1
ATOM 2296 N N . LEU A 1 301 ? -0.951 10.440 -27.801 1.00 95.00 301 LEU A N 1
ATOM 2297 C CA . LEU A 1 301 ? -1.103 9.777 -26.509 1.00 95.00 301 LEU A CA 1
ATOM 2298 C C . LEU A 1 301 ? -1.748 10.723 -25.493 1.00 95.00 301 LEU A C 1
ATOM 2300 O O . LEU A 1 301 ? -1.299 11.852 -25.282 1.00 95.00 301 LEU A O 1
ATOM 2304 N N . TYR A 1 302 ? -2.807 10.252 -24.835 1.00 94.31 302 TYR A N 1
ATOM 2305 C CA . TYR A 1 302 ? -3.491 11.006 -23.789 1.00 94.31 302 TYR A CA 1
ATOM 2306 C C . TYR A 1 302 ? -2.784 10.836 -22.440 1.00 94.31 302 TYR A C 1
ATOM 2308 O O . TYR A 1 302 ? -2.656 9.725 -21.927 1.00 94.31 302 TYR A O 1
ATOM 2316 N N . PHE A 1 303 ? -2.356 11.949 -21.846 1.00 92.00 303 PHE A N 1
ATOM 2317 C CA . PHE A 1 303 ? -1.773 11.964 -20.508 1.00 92.00 303 PHE A CA 1
ATOM 2318 C C . PHE A 1 303 ? -2.877 12.073 -19.450 1.00 92.00 303 PHE A C 1
ATOM 2320 O O . PHE A 1 303 ? -3.466 13.139 -19.275 1.00 92.00 303 PHE A O 1
ATOM 2327 N N . SER A 1 304 ? -3.166 10.961 -18.769 1.00 90.88 304 SER A N 1
ATOM 2328 C CA . SER A 1 304 ? -4.262 10.886 -17.793 1.00 90.88 304 SER A CA 1
ATOM 2329 C C . SER A 1 304 ? -3.877 11.428 -16.416 1.00 90.88 304 SER A C 1
ATOM 2331 O O . SER A 1 304 ? -4.591 12.260 -15.868 1.00 90.88 304 SER A O 1
ATOM 2333 N N . GLN A 1 305 ? -2.793 10.917 -15.826 1.00 88.56 305 GLN A N 1
ATOM 2334 C CA . GLN A 1 305 ? -2.345 11.273 -14.478 1.00 88.56 305 GLN A CA 1
ATOM 2335 C C . GLN A 1 305 ? -0.869 10.907 -14.279 1.00 88.56 305 GLN A C 1
ATOM 2337 O O . GLN A 1 305 ? -0.362 10.006 -14.948 1.00 88.56 305 GLN A O 1
ATOM 2342 N N . ALA A 1 306 ? -0.215 11.579 -13.332 1.00 84.56 306 ALA A N 1
ATOM 2343 C CA . ALA A 1 306 ? 1.032 11.138 -12.709 1.00 84.56 306 ALA A CA 1
ATOM 2344 C C . ALA A 1 306 ? 0.735 10.752 -11.255 1.00 84.56 306 ALA A C 1
ATOM 2346 O O . ALA A 1 306 ? -0.127 11.374 -10.630 1.00 84.56 306 ALA A O 1
ATOM 2347 N N . ILE A 1 307 ? 1.427 9.727 -10.761 1.00 75.75 307 ILE A N 1
ATOM 2348 C CA . ILE A 1 307 ? 1.311 9.198 -9.395 1.00 75.75 307 ILE A CA 1
ATOM 2349 C C . ILE A 1 307 ? 2.606 9.514 -8.653 1.00 75.75 307 ILE A C 1
ATOM 2351 O O . ILE A 1 307 ? 3.678 9.341 -9.278 1.00 75.75 307 ILE A O 1
#

Foldseek 3Di:
DDKDKDFLVQAAEDPPQPDDQDPLRLVLLLLLCVVPNCPDAFEAEQVRNYTLDCNSVSVSCVVVVPRMTIYDYDPDDPVRSNVSSVVVVVVVVPDDDPLVVVLVVVVVCVVVVHDVVNNSQDPVNNCVRNVPPPPPPDPDDFQDPDHPDDAQDWDDDPPAIDGPHQLLDPVRLCVRCVPPAAQEAEEAPDPADLDAAPDLQLVVVVSGPDDPVPCDPPQADPDPVSVVCVVPNRRDDPDDDDRPVSDDDPNNDDDPVVSLVSLLSNLLSCLVRHDPPHYYHYDYDPVCPVVNPVSCVVSVHDDDDDD

Sequence (307 aa):
MNVRTAKIDEIHADPTNARRHGEKNLDAIAKSLQVYGQVEPLVVQKSSGRVIGGNGRLEVLRRGGASECDVVELDLDDTQARALSLALNRTSELAEWDDDALASALSYLRLENVDLGSLGFDDIDLAKLLDMPEVIEDEVPEPPDEAVTRPGDLIVMGNHRLLCGDAGGTADVDRLLDGQPIHMVTTDPPYNVRVEPRSNNAIAAGMSSFPASEARRDGKLMHHQGFDVARQGPKKATHAKLRAKDRPLANDFLSDDEFKRLLHAWFGQIGRVLLPGRAAYIWGGYANCANYPAALKEAGLYFSQAI

Radius of gyration: 30.83 Å; Cα contacts (8 Å, |Δi|>4)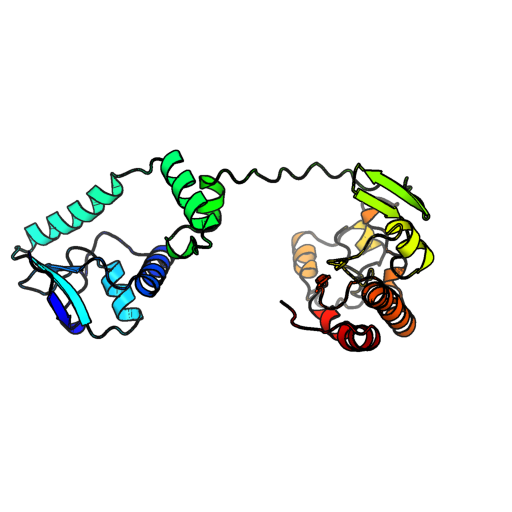: 328; chains: 1; bounding box: 72×49×81 Å

Nearest PDB structures (foldseek):
  7bnr-assembly1_A  TM=8.179E-01  e=7.347E-08  Myxococcus xanthus DK 1622
  7o0n-assembly1_B  TM=8.048E-01  e=4.884E-07  Myxococcus xanthus DK 1622
  6sdk-assembly1_B  TM=7.977E-01  e=7.391E-07  Bacillus subtilis subsp. subtilis str. 168
  5k5d-assembly2_B  TM=6.656E-01  e=1.703E-05  Saccharolobus solfataricus 98/2
  5k5d-assembly1_A  TM=6.694E-01  e=2.735E-05  Saccharolobus solfataricus 98/2